Protein AF-0000000069376066 (afdb_homodimer)

InterPro domains:
  IPR001751 S100/Calcium binding protein 7/8-like, conserved site [PS00303] (58-79)
  IPR002048 EF-hand domain [PS50222] (50-85)
  IPR011992 EF-hand domain pair [SSF47473] (3-92)
  IPR013787 S100/CaBP-9k-type, calcium binding, subdomain [PF01023] (5-46)
  IPR013787 S100/CaBP-9k-type, calcium binding, subdomain [SM01394] (5-47)
  IPR018247 EF-Hand 1, calcium-binding site [PS00018] (63-75)
  IPR034325 S-100 [cd00213] (3-90)

Organism: Loxodonta africana (NCBI:txid9785)

Solvent-accessible surface area (backbone atoms only — not comparable to full-atom values): 10176 Å² total; per-residue (Å²): 130,82,33,68,52,50,54,21,46,51,40,49,50,55,52,48,44,67,38,12,56,70,63,89,50,52,67,29,25,40,66,70,35,46,50,50,42,35,62,72,42,31,43,81,77,46,42,97,62,72,38,72,68,52,47,50,49,52,46,56,73,44,30,75,85,68,72,77,39,37,34,59,51,35,46,30,33,50,53,32,52,53,43,41,65,73,27,70,80,49,42,59,72,106,130,82,33,69,52,50,53,21,47,50,41,49,49,54,54,45,45,68,38,12,54,71,66,88,51,53,67,30,25,42,68,70,34,46,50,50,43,36,61,72,43,30,42,82,76,47,42,98,64,71,37,72,68,53,48,49,50,51,46,56,71,44,29,73,85,68,72,78,38,36,34,60,52,35,46,29,32,49,53,32,52,53,42,40,65,72,28,69,80,51,41,58,72,105

Sequence (188 aa):
MSSPLEQALAVMVTTFHKYSGQEGDKFKLSKAEMKELLHKELPSFVGGEVDEEGLKKLMGDLDENSDQQVDFQEYAVFLALITMMCNDFFQGFSMSSPLEQALAVMVTTFHKYSGQEGDKFKLSKAEMKELLHKELPSFVGGEVDEEGLKKLMGDLDENSDQQVDFQEYAVFLALITMMCNDFFQGFS

Radius of gyration: 15.96 Å; Cα contacts (8 Å, |Δi|>4): 240; chains: 2; bounding box: 34×45×41 Å

Nearest PDB structures (foldseek):
  5lpu-assembly1_D  TM=8.931E-01  e=2.168E-09  Homo sapiens
  3cga-assembly1_A  TM=8.864E-01  e=2.775E-09  unclassified
  3zwh-assembly1_B  TM=8.575E-01  e=3.139E-09  Homo sapiens
  4cfq-assembly2_B  TM=9.273E-01  e=2.894E-08  Homo sapiens
  5csi-assembly1_A  TM=9.295E-01  e=1.843E-07  Homo sapiens

pLDDT: mean 84.44, std 11.08, range [33.31, 95.56]

Structure (mmCIF, N/CA/C/O backbone):
data_AF-0000000069376066-model_v1
#
loop_
_entity.id
_entity.type
_entity.pdbx_description
1 polymer 'Protein S100'
#
loop_
_atom_site.group_PDB
_atom_site.id
_atom_site.type_symbol
_atom_site.label_atom_id
_atom_site.label_alt_id
_atom_site.label_comp_id
_atom_site.label_asym_id
_atom_site.label_entity_id
_atom_site.label_seq_id
_atom_site.pdbx_PDB_ins_code
_atom_site.Cartn_x
_atom_site.Cartn_y
_atom_site.Cartn_z
_atom_site.occupancy
_atom_site.B_iso_or_equiv
_atom_site.auth_seq_id
_atom_site.auth_comp_id
_atom_site.auth_asym_id
_atom_site.auth_atom_id
_atom_site.pdbx_PDB_model_num
ATOM 1 N N . MET A 1 1 ? 15.078 -13.195 6.609 1 56.69 1 MET A N 1
ATOM 2 C CA . MET A 1 1 ? 15.547 -12.227 5.625 1 56.69 1 MET A CA 1
ATOM 3 C C . MET A 1 1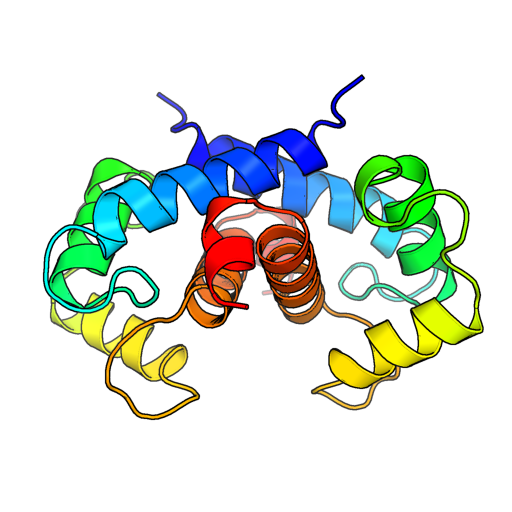 ? 14.398 -11.367 5.113 1 56.69 1 MET A C 1
ATOM 5 O O . MET A 1 1 ? 13.367 -11.891 4.68 1 56.69 1 MET A O 1
ATOM 9 N N . SER A 1 2 ? 14.289 -10.164 5.586 1 75.38 2 SER A N 1
ATOM 10 C CA . SER A 1 2 ? 13.102 -9.352 5.355 1 75.38 2 SER A CA 1
ATOM 11 C C . SER A 1 2 ? 12.906 -9.062 3.871 1 75.38 2 SER A C 1
ATOM 13 O O . SER A 1 2 ? 13.758 -8.43 3.238 1 75.38 2 SER A O 1
ATOM 15 N N . SER A 1 3 ? 11.992 -9.68 3.225 1 85.12 3 SER A N 1
ATOM 16 C CA . SER A 1 3 ? 11.68 -9.461 1.816 1 85.12 3 SER A CA 1
ATOM 17 C C . SER A 1 3 ? 11.445 -7.98 1.523 1 85.12 3 SER A C 1
ATOM 19 O O . SER A 1 3 ? 11.023 -7.23 2.4 1 85.12 3 SER A O 1
ATOM 21 N N . PRO A 1 4 ? 11.969 -7.473 0.362 1 93.44 4 PRO A N 1
ATOM 22 C CA . PRO A 1 4 ? 11.766 -6.066 -0.008 1 93.44 4 PRO A CA 1
ATOM 23 C C . PRO A 1 4 ? 10.32 -5.605 0.182 1 93.44 4 PRO A C 1
ATOM 25 O O . PRO A 1 4 ? 10.086 -4.473 0.603 1 93.44 4 PRO A O 1
ATOM 28 N N . LEU A 1 5 ? 9.359 -6.488 -0.027 1 94 5 LEU A N 1
ATOM 29 C CA . LEU A 1 5 ? 7.945 -6.188 0.147 1 94 5 LEU A CA 1
ATOM 30 C C . LEU A 1 5 ? 7.613 -5.965 1.619 1 94 5 LEU A C 1
ATOM 32 O O . LEU A 1 5 ? 6.891 -5.027 1.964 1 94 5 LEU A O 1
ATOM 36 N N . GLU A 1 6 ? 8.203 -6.77 2.523 1 93 6 GLU A N 1
ATOM 37 C CA . GLU A 1 6 ? 8.008 -6.629 3.963 1 93 6 GLU A CA 1
ATOM 38 C C . GLU A 1 6 ? 8.523 -5.285 4.465 1 93 6 GLU A C 1
ATOM 40 O O . GLU A 1 6 ? 7.898 -4.648 5.316 1 93 6 GLU A O 1
ATOM 45 N N . GLN A 1 7 ? 9.695 -4.941 3.975 1 93.06 7 GLN A N 1
ATOM 46 C CA . GLN A 1 7 ? 10.289 -3.658 4.34 1 93.06 7 GLN A CA 1
ATOM 47 C C . GLN A 1 7 ? 9.406 -2.496 3.883 1 93.06 7 GLN A C 1
ATOM 49 O O . GLN A 1 7 ? 9.266 -1.501 4.598 1 93.06 7 GLN A O 1
ATOM 54 N N . ALA A 1 8 ? 8.82 -2.697 2.65 1 94 8 ALA A N 1
ATOM 55 C CA . ALA A 1 8 ? 7.918 -1.684 2.113 1 94 8 ALA A CA 1
ATOM 56 C C . ALA A 1 8 ? 6.715 -1.48 3.029 1 94 8 ALA A C 1
ATOM 58 O O . ALA A 1 8 ? 6.328 -0.344 3.311 1 94 8 ALA A O 1
ATOM 59 N N . LEU A 1 9 ? 6.148 -2.561 3.543 1 93.31 9 LEU A N 1
ATOM 60 C CA . LEU A 1 9 ? 5 -2.52 4.441 1 93.31 9 LEU A CA 1
ATOM 61 C C . LEU A 1 9 ? 5.355 -1.817 5.746 1 93.31 9 LEU A C 1
ATOM 63 O O . LEU A 1 9 ? 4.566 -1.021 6.262 1 93.31 9 LEU A O 1
ATOM 67 N N . ALA A 1 10 ? 6.555 -2.104 6.234 1 92.31 10 ALA A N 1
ATOM 68 C CA . ALA A 1 10 ? 7.016 -1.481 7.473 1 92.31 10 ALA A CA 1
ATOM 69 C C . ALA A 1 10 ? 7.137 0.032 7.312 1 92.31 10 ALA A C 1
ATOM 71 O O . ALA A 1 10 ? 6.727 0.79 8.195 1 92.31 10 ALA A O 1
ATOM 72 N N . VAL A 1 11 ? 7.676 0.48 6.18 1 94.25 11 VAL A N 1
ATOM 73 C CA . VAL A 1 11 ? 7.863 1.896 5.887 1 94.25 11 VAL A CA 1
ATOM 74 C C . VAL A 1 11 ? 6.508 2.592 5.801 1 94.25 11 VAL A C 1
ATOM 76 O O . VAL A 1 11 ? 6.336 3.693 6.328 1 94.25 11 VAL A O 1
ATOM 79 N N . MET A 1 12 ? 5.5 1.919 5.133 1 94.12 12 MET A N 1
ATOM 80 C CA . MET A 1 12 ? 4.152 2.463 4.984 1 94.12 12 MET A CA 1
ATOM 81 C C . MET A 1 12 ? 3.514 2.715 6.348 1 94.12 12 MET A C 1
ATOM 83 O O . MET A 1 12 ? 2.951 3.783 6.586 1 94.12 12 MET A O 1
ATOM 87 N N . VAL A 1 13 ? 3.646 1.799 7.258 1 93.25 13 VAL A N 1
ATOM 88 C CA . VAL A 1 13 ? 3.039 1.878 8.578 1 93.25 13 VAL A CA 1
ATOM 89 C C . VAL A 1 13 ? 3.721 2.973 9.398 1 93.25 13 VAL A C 1
ATOM 91 O O . VAL A 1 13 ? 3.053 3.791 10.031 1 93.25 13 VAL A O 1
ATOM 94 N N . THR A 1 14 ? 5.09 2.924 9.469 1 92.62 14 THR A N 1
ATOM 95 C CA . THR A 1 14 ? 5.859 3.883 10.25 1 92.62 14 THR A CA 1
ATOM 96 C C . THR A 1 14 ? 5.59 5.309 9.773 1 92.62 14 THR A C 1
ATOM 98 O O . THR A 1 14 ? 5.473 6.227 10.586 1 92.62 14 THR A O 1
ATOM 101 N N . THR A 1 15 ? 5.508 5.414 8.414 1 94.44 15 THR A N 1
ATOM 102 C CA . THR A 1 15 ? 5.23 6.723 7.836 1 94.44 15 THR A CA 1
ATOM 103 C C . THR A 1 15 ? 3.814 7.176 8.18 1 94.44 15 THR A C 1
ATOM 105 O O . THR A 1 15 ? 3.602 8.328 8.562 1 94.44 15 THR A O 1
ATOM 108 N N . PHE A 1 16 ? 2.84 6.262 8.086 1 93.5 16 PHE A N 1
ATOM 109 C CA . PHE A 1 16 ? 1.448 6.531 8.422 1 93.5 16 PHE A CA 1
ATOM 110 C C . PHE A 1 16 ? 1.324 6.98 9.875 1 93.5 16 PHE A C 1
ATOM 112 O O . PHE A 1 16 ? 0.689 7.996 10.164 1 93.5 16 PHE A O 1
ATOM 119 N N . HIS A 1 17 ? 1.978 6.289 10.727 1 89.75 17 HIS A N 1
ATOM 120 C CA . HIS A 1 17 ? 1.898 6.555 12.156 1 89.75 17 HIS A CA 1
ATOM 121 C C . HIS A 1 17 ? 2.59 7.867 12.516 1 89.75 17 HIS A C 1
ATOM 123 O O . HIS A 1 17 ? 2.197 8.539 13.469 1 89.75 17 HIS A O 1
ATOM 129 N N . LYS A 1 18 ? 3.689 8.156 11.766 1 92 18 LYS A N 1
ATOM 130 C CA . LYS A 1 18 ? 4.461 9.375 11.984 1 92 18 LYS A CA 1
ATOM 131 C C . LYS A 1 18 ? 3.596 10.617 11.797 1 92 18 LYS A C 1
ATOM 133 O O . LYS A 1 18 ? 3.727 11.594 12.539 1 92 18 LYS A O 1
ATOM 138 N N . TYR A 1 19 ? 2.646 10.531 10.867 1 92.31 19 TYR A N 1
ATOM 139 C CA . TYR A 1 19 ? 1.825 11.688 10.531 1 92.31 19 TYR A CA 1
ATOM 140 C C . TYR A 1 19 ? 0.425 11.555 11.117 1 92.31 19 TYR A C 1
ATOM 142 O O . TYR A 1 19 ? -0.218 12.555 11.445 1 92.31 19 TYR A O 1
ATOM 150 N N . SER A 1 20 ? -0.203 10.406 11.211 1 89.38 20 SER A N 1
ATOM 151 C CA . SER A 1 20 ? -1.546 10.141 11.719 1 89.38 20 SER A CA 1
ATOM 152 C C . SER A 1 20 ? -1.64 10.445 13.211 1 89.38 20 SER A C 1
ATOM 154 O O . SER A 1 20 ? -2.721 10.75 13.719 1 89.38 20 SER A O 1
ATOM 156 N N . GLY A 1 21 ? -0.55 10.312 13.977 1 82.25 21 GLY A N 1
ATOM 157 C CA . GLY A 1 21 ? -0.549 10.5 15.414 1 82.25 21 GLY A CA 1
ATOM 158 C C . GLY A 1 21 ? -0.29 11.938 15.836 1 82.25 21 GLY A C 1
ATOM 159 O O . GLY A 1 21 ? 0.061 12.203 16.984 1 82.25 21 GLY A O 1
ATOM 160 N N . GLN A 1 22 ? -0.456 12.836 14.734 1 83.06 22 GLN A N 1
ATOM 161 C CA . GLN A 1 22 ? -0.139 14.219 15.078 1 83.06 22 GLN A CA 1
ATOM 162 C C . GLN A 1 22 ? -1.299 14.883 15.812 1 83.06 22 GLN A C 1
ATOM 164 O O . GLN A 1 22 ? -1.096 15.547 16.844 1 83.06 22 GLN A O 1
ATOM 169 N N . GLU A 1 23 ? -2.561 14.711 15.148 1 75.75 23 GLU A N 1
ATOM 170 C CA . GLU A 1 23 ? -3.746 15.312 15.758 1 75.75 23 GLU A CA 1
ATOM 171 C C . GLU A 1 23 ? -4.891 14.305 15.836 1 75.75 23 GLU A C 1
ATOM 173 O O . GLU A 1 23 ? -5.262 13.695 14.828 1 75.75 23 GLU A O 1
ATOM 178 N N . GLY A 1 24 ? -5.387 14.086 16.969 1 75.31 24 GLY A N 1
ATOM 179 C CA . GLY A 1 24 ? -6.645 13.367 17.031 1 75.31 24 GLY A CA 1
ATOM 180 C C . GLY A 1 24 ? -6.473 11.859 17.047 1 75.31 24 GLY A C 1
ATOM 181 O O . GLY A 1 24 ? -5.777 11.312 17.906 1 75.31 24 GLY A O 1
ATOM 182 N N . ASP A 1 25 ? -7.094 11.117 15.82 1 80.5 25 ASP A N 1
ATOM 183 C CA . ASP A 1 25 ? -7.133 9.664 15.664 1 80.5 25 ASP A CA 1
ATOM 184 C C . ASP A 1 25 ? -5.844 9.148 15.039 1 80.5 25 ASP A C 1
ATOM 186 O O . ASP A 1 25 ? -5.477 9.555 13.93 1 80.5 25 ASP A O 1
ATOM 190 N N . LYS A 1 26 ? -5.004 8.406 15.781 1 86 26 LYS A N 1
ATOM 191 C CA . LYS A 1 26 ? -3.732 7.859 15.32 1 86 26 LYS A CA 1
ATOM 192 C C . LYS A 1 26 ? -3.947 6.773 14.273 1 86 26 LYS A C 1
ATOM 194 O O . LYS A 1 26 ? -2.996 6.332 13.617 1 86 26 LYS A O 1
ATOM 199 N N . PHE A 1 27 ? -5.16 6.348 14.117 1 87.81 27 PHE A N 1
ATOM 200 C CA . PHE A 1 27 ? -5.465 5.273 13.18 1 87.81 27 PHE A CA 1
ATOM 201 C C . PHE A 1 27 ? -6.078 5.828 11.898 1 87.81 27 PHE A C 1
ATOM 203 O O . PHE A 1 27 ? -6.379 5.074 10.969 1 87.81 27 PHE A O 1
ATOM 210 N N . LYS A 1 28 ? -6.184 7.156 11.859 1 88.88 28 LYS A N 1
ATOM 211 C CA . LYS A 1 28 ? -6.754 7.832 10.703 1 88.88 28 LYS A CA 1
ATOM 212 C C . LYS A 1 28 ? -5.969 9.094 10.359 1 88.88 28 LYS A C 1
ATOM 214 O O . LYS A 1 28 ? -5.461 9.773 11.25 1 88.88 28 LYS A O 1
ATOM 219 N N . LEU A 1 29 ? -5.793 9.375 9.055 1 93.38 29 LEU A N 1
ATOM 220 C CA . LEU A 1 29 ? -5.109 10.578 8.578 1 93.38 29 LEU A CA 1
ATOM 221 C C . LEU A 1 29 ? -6.113 11.656 8.188 1 93.38 29 LEU A C 1
ATOM 223 O O . LEU A 1 29 ? -7.098 11.375 7.5 1 93.38 29 LEU A O 1
ATOM 227 N N . SER A 1 30 ? -5.926 12.828 8.844 1 92.44 30 SER A N 1
ATOM 228 C CA . SER A 1 30 ? -6.758 13.961 8.453 1 92.44 30 SER A CA 1
ATOM 229 C C . SER A 1 30 ? -6.242 14.617 7.176 1 92.44 30 SER A C 1
ATOM 231 O O . SER A 1 30 ? -5.191 14.234 6.66 1 92.44 30 SER A O 1
ATOM 233 N N . LYS A 1 31 ? -7.016 15.562 6.645 1 91.75 31 LYS A N 1
ATOM 234 C CA . LYS A 1 31 ? -6.637 16.266 5.422 1 91.75 31 LYS A CA 1
ATOM 235 C C . LYS A 1 31 ? -5.262 16.922 5.566 1 91.75 31 LYS A C 1
ATOM 237 O O . LYS A 1 31 ? -4.414 16.781 4.68 1 91.75 31 LYS A O 1
ATOM 242 N N . ALA A 1 32 ? -5.066 17.625 6.727 1 92.25 32 ALA A N 1
ATOM 243 C CA . ALA A 1 32 ? -3.811 18.328 6.984 1 92.25 32 ALA A CA 1
ATOM 244 C C . ALA A 1 32 ? -2.646 17.344 7.098 1 92.25 32 ALA A C 1
ATOM 246 O O . ALA A 1 32 ? -1.561 17.594 6.574 1 92.25 32 ALA A O 1
ATOM 247 N N . GLU A 1 33 ? -2.879 16.234 7.758 1 95.5 33 GLU A N 1
ATOM 248 C CA . GLU A 1 33 ? -1.848 15.219 7.945 1 95.5 33 GLU A CA 1
ATOM 249 C C . GLU A 1 33 ? -1.472 14.555 6.621 1 95.5 33 GLU A C 1
ATOM 251 O O . GLU A 1 33 ? -0.295 14.297 6.363 1 95.5 33 GLU A O 1
ATOM 256 N N . MET A 1 34 ? -2.545 14.297 5.812 1 93.12 34 MET A N 1
ATOM 257 C CA . MET A 1 34 ? -2.307 13.719 4.492 1 93.12 34 MET A CA 1
ATOM 258 C C . MET A 1 34 ? -1.455 14.648 3.635 1 93.12 34 MET A C 1
ATOM 260 O O . MET A 1 34 ? -0.512 14.203 2.979 1 93.12 34 MET A O 1
ATOM 264 N N . LYS A 1 35 ? -1.799 15.867 3.65 1 92.81 35 LYS A N 1
ATOM 265 C CA . LYS A 1 35 ? -1.061 16.875 2.896 1 92.81 35 LYS A CA 1
ATOM 266 C C . LYS A 1 35 ? 0.408 16.906 3.309 1 92.81 35 LYS A C 1
ATOM 268 O O . LYS A 1 35 ? 1.297 16.938 2.455 1 92.81 35 LYS A O 1
ATOM 273 N N . GLU A 1 36 ? 0.648 16.922 4.582 1 92.12 36 GLU A N 1
ATOM 274 C CA . GLU A 1 36 ? 2.008 16.953 5.113 1 92.12 36 GLU A CA 1
ATOM 275 C C . GLU A 1 36 ? 2.781 15.703 4.707 1 92.12 36 GLU A C 1
ATOM 277 O O . GLU A 1 36 ? 3.945 15.781 4.312 1 92.12 36 GLU A O 1
ATOM 282 N N . LEU A 1 37 ? 2.094 14.539 4.832 1 93.31 37 LEU A N 1
ATOM 283 C CA . LEU A 1 37 ? 2.689 13.266 4.453 1 93.31 37 LEU A CA 1
ATOM 284 C C . LEU A 1 37 ? 3.092 13.266 2.98 1 93.31 37 LEU A C 1
ATOM 286 O O . LEU A 1 37 ? 4.211 12.875 2.639 1 93.31 37 LEU A O 1
ATOM 290 N N . LEU A 1 38 ? 2.227 13.734 2.123 1 92.12 38 LEU A N 1
ATOM 291 C CA . LEU A 1 38 ? 2.484 13.789 0.688 1 92.12 38 LEU A CA 1
ATOM 292 C C . LEU A 1 38 ? 3.643 14.727 0.375 1 92.12 38 LEU A C 1
ATOM 294 O O . LEU A 1 38 ? 4.535 14.391 -0.404 1 92.12 38 LEU A O 1
ATOM 298 N N . HIS A 1 39 ? 3.654 15.922 1.021 1 89.88 39 HIS A N 1
ATOM 299 C CA . HIS A 1 39 ? 4.668 16.938 0.77 1 89.88 39 HIS A CA 1
ATOM 300 C C . HIS A 1 39 ? 6.035 16.5 1.282 1 89.88 39 HIS A C 1
ATOM 302 O O . HIS A 1 39 ? 7.059 16.797 0.662 1 89.88 39 HIS A O 1
ATOM 308 N N . LYS A 1 40 ? 6.023 15.758 2.375 1 90.88 40 LYS A N 1
ATOM 309 C CA . LYS A 1 40 ? 7.273 15.359 3.02 1 90.88 40 LYS A CA 1
ATOM 310 C C . LYS A 1 40 ? 7.75 14.008 2.504 1 90.88 40 LYS A C 1
ATOM 312 O O . LYS A 1 40 ? 8.945 13.805 2.285 1 90.88 40 LYS A O 1
ATOM 317 N N . GLU A 1 41 ? 6.805 13.055 2.326 1 93.31 41 GLU A N 1
ATOM 318 C CA . GLU A 1 41 ? 7.164 11.672 2.018 1 93.31 41 GLU A CA 1
ATOM 319 C C . GLU A 1 41 ? 7.094 11.406 0.516 1 93.31 41 GLU A C 1
ATOM 321 O O . GLU A 1 41 ? 7.836 10.578 -0.008 1 93.31 41 GLU A O 1
ATOM 326 N N . LEU A 1 42 ? 6.168 11.984 -0.133 1 89.88 42 LEU A N 1
ATOM 327 C CA . LEU A 1 42 ? 5.992 11.766 -1.565 1 89.88 42 LEU A CA 1
ATOM 328 C C . LEU A 1 42 ? 6.078 13.086 -2.328 1 89.88 42 LEU A C 1
ATOM 330 O O . LEU A 1 42 ? 5.152 13.438 -3.064 1 89.88 42 LEU A O 1
ATOM 334 N N . PRO A 1 43 ? 7.137 13.75 -2.211 1 85.19 43 PRO A N 1
ATOM 335 C CA . PRO A 1 43 ? 7.273 15.023 -2.93 1 85.19 43 PRO A CA 1
ATOM 336 C C . PRO A 1 43 ? 7.324 14.836 -4.445 1 85.19 43 PRO A C 1
ATOM 338 O O . PRO A 1 43 ? 6.969 15.75 -5.195 1 85.19 43 PRO A O 1
ATOM 341 N N . SER A 1 44 ? 7.797 13.664 -4.836 1 82.75 44 SER A N 1
ATOM 342 C CA . SER A 1 44 ? 7.91 13.359 -6.262 1 82.75 44 SER A CA 1
ATOM 343 C C . SER A 1 44 ? 6.547 13.07 -6.875 1 82.75 44 SER A C 1
ATOM 345 O O . SER A 1 44 ? 6.336 13.297 -8.07 1 82.75 44 SER A O 1
ATOM 347 N N . PHE A 1 45 ? 5.695 12.5 -6.098 1 77.44 45 PHE A N 1
ATOM 348 C CA . PHE A 1 45 ? 4.375 12.102 -6.582 1 77.44 45 PHE A CA 1
ATOM 349 C C . PHE A 1 45 ? 3.432 13.297 -6.617 1 77.44 45 PHE A C 1
ATOM 351 O O . PHE A 1 45 ? 2.646 13.445 -7.559 1 77.44 45 PHE A O 1
ATOM 358 N N . VAL A 1 46 ? 3.357 14 -5.465 1 72.44 46 VAL A N 1
ATOM 359 C CA . VAL A 1 46 ? 2.453 15.141 -5.371 1 72.44 46 VAL A CA 1
ATOM 360 C C . VAL A 1 46 ? 3.037 16.328 -6.137 1 72.44 46 VAL A C 1
ATOM 362 O O . VAL A 1 46 ? 2.299 17.203 -6.586 1 72.44 46 VAL A O 1
ATOM 365 N N . GLY A 1 47 ? 4.098 16.109 -6.664 1 71.31 47 GLY A N 1
ATOM 366 C CA . GLY A 1 47 ? 4.73 17.266 -7.281 1 71.31 47 GLY A CA 1
ATOM 367 C C . GLY A 1 47 ? 4.609 18.531 -6.453 1 71.31 47 GLY A C 1
ATOM 368 O O . GLY A 1 47 ? 4.133 18.484 -5.316 1 71.31 47 GLY A O 1
ATOM 369 N N . GLY A 1 48 ? 4.941 19.703 -6.75 1 66.62 48 GLY A N 1
ATOM 370 C CA . GLY A 1 48 ? 4.926 21 -6.078 1 66.62 48 GLY A CA 1
ATOM 371 C C . GLY A 1 48 ? 3.521 21.516 -5.816 1 66.62 48 GLY A C 1
ATOM 372 O O . GLY A 1 48 ? 3.346 22.516 -5.129 1 66.62 48 GLY A O 1
ATOM 373 N N . GLU A 1 49 ? 2.51 20.797 -6.359 1 70.44 49 GLU A N 1
ATOM 374 C CA . GLU A 1 49 ? 1.247 21.531 -6.41 1 70.44 49 GLU A CA 1
ATOM 375 C C . GLU A 1 49 ? 0.155 20.797 -5.637 1 70.44 49 GLU A C 1
ATOM 377 O O . GLU A 1 49 ? -1.027 21.125 -5.762 1 70.44 49 GLU A O 1
ATOM 382 N N . VAL A 1 50 ? 0.439 19.844 -4.637 1 75.88 50 VAL A N 1
ATOM 383 C CA . VAL A 1 50 ? -0.778 19.297 -4.047 1 75.88 50 VAL A CA 1
ATOM 384 C C . VAL A 1 50 ? -1.471 20.375 -3.209 1 75.88 50 VAL A C 1
ATOM 386 O O . VAL A 1 50 ? -0.879 20.922 -2.273 1 75.88 50 VAL A O 1
ATOM 389 N N . ASP A 1 51 ? -2.555 21 -3.814 1 81.94 51 ASP A N 1
ATOM 390 C CA . ASP A 1 51 ? -3.301 22.031 -3.109 1 81.94 51 ASP A CA 1
ATOM 391 C C . ASP A 1 51 ? -4.414 21.438 -2.258 1 81.94 51 ASP A C 1
ATOM 393 O O . ASP A 1 51 ? -4.734 20.25 -2.398 1 81.94 51 ASP A O 1
ATOM 397 N N . GLU A 1 52 ? -4.969 22.266 -1.382 1 87.12 52 GLU A N 1
ATOM 398 C CA . GLU A 1 52 ? -6.074 21.844 -0.528 1 87.12 52 GLU A CA 1
ATOM 399 C C . GLU A 1 52 ? -7.215 21.25 -1.354 1 87.12 52 GLU A C 1
ATOM 401 O O . GLU A 1 52 ? -7.875 20.297 -0.925 1 87.12 52 GLU A O 1
ATOM 406 N N . GLU A 1 53 ? -7.367 21.766 -2.504 1 87.56 53 GLU A N 1
ATOM 407 C CA . GLU A 1 53 ? -8.422 21.297 -3.398 1 87.56 53 GLU A CA 1
ATOM 408 C C . GLU A 1 53 ? -8.102 19.906 -3.938 1 87.56 53 GLU A C 1
ATOM 410 O O . GLU A 1 53 ? -8.984 19.031 -3.996 1 87.56 53 GLU A O 1
ATOM 415 N N . GLY A 1 54 ? -6.836 19.766 -4.27 1 84.12 54 GLY A N 1
ATOM 416 C CA . GLY A 1 54 ? -6.379 18.453 -4.703 1 84.12 54 GLY A CA 1
ATOM 417 C C . GLY A 1 54 ? -6.449 17.406 -3.609 1 84.12 54 GLY A C 1
ATOM 418 O O . GLY A 1 54 ? -6.863 16.266 -3.855 1 84.12 54 GLY A O 1
ATOM 419 N N . LEU A 1 55 ? -6.059 17.781 -2.516 1 90 55 LEU A N 1
ATOM 420 C CA . LEU A 1 55 ? -6.098 16.906 -1.352 1 90 55 LEU A CA 1
ATOM 421 C C . LEU A 1 55 ? -7.531 16.484 -1.03 1 90 55 LEU A C 1
ATOM 423 O O . LEU A 1 55 ? -7.797 15.32 -0.739 1 90 55 LEU A O 1
ATOM 427 N N . LYS A 1 56 ? -8.43 17.531 -1.054 1 88.06 56 LYS A N 1
ATOM 428 C CA . LYS A 1 56 ? -9.852 17.281 -0.797 1 88.06 56 LYS A CA 1
ATOM 429 C C . LYS A 1 56 ? -10.414 16.25 -1.771 1 88.06 56 LYS A C 1
ATOM 431 O O . LYS A 1 56 ? -11.164 15.359 -1.372 1 88.06 56 LYS A O 1
ATOM 436 N N . LYS A 1 57 ? -10.023 16.359 -2.986 1 86.56 57 LYS A N 1
ATOM 437 C CA . LYS A 1 57 ? -10.461 15.422 -4.016 1 86.56 57 LYS A CA 1
ATOM 438 C C . LYS A 1 57 ? -9.922 14.023 -3.748 1 86.56 57 LYS A C 1
ATOM 440 O O . LYS A 1 57 ? -10.648 13.039 -3.871 1 86.56 57 LYS A O 1
ATOM 445 N N . LEU A 1 58 ? -8.656 14.055 -3.422 1 85.94 58 LEU A N 1
ATOM 446 C CA . LEU A 1 58 ? -7.992 12.797 -3.104 1 85.94 58 LEU A CA 1
ATOM 447 C C . LEU A 1 58 ? -8.664 12.117 -1.915 1 85.94 58 LEU A C 1
ATOM 449 O O . LEU A 1 58 ? -8.969 10.922 -1.97 1 85.94 58 LEU A O 1
ATOM 453 N N . MET A 1 59 ? -8.906 12.852 -0.834 1 88 59 MET A N 1
ATOM 454 C CA . MET A 1 59 ? -9.539 12.344 0.378 1 88 59 MET A CA 1
ATOM 455 C C . MET A 1 59 ? -10.969 11.891 0.096 1 88 59 MET A C 1
ATOM 457 O O . MET A 1 59 ? -11.43 10.883 0.642 1 88 59 MET A O 1
ATOM 461 N N . GLY A 1 60 ? -11.57 12.703 -0.766 1 88.06 60 GLY A N 1
ATOM 462 C CA . GLY A 1 60 ? -12.938 12.375 -1.146 1 88.06 60 GLY A CA 1
ATOM 463 C C . GLY A 1 60 ? -13.047 11.086 -1.937 1 88.06 60 GLY A C 1
ATOM 464 O O . GLY A 1 60 ? -14.023 10.352 -1.8 1 88.06 60 GLY A O 1
ATOM 465 N N . ASP A 1 61 ? -11.945 10.836 -2.77 1 84.06 61 ASP A N 1
ATOM 466 C CA . ASP A 1 61 ? -11.891 9.602 -3.555 1 84.06 61 ASP A CA 1
ATOM 467 C C . ASP A 1 61 ? -11.656 8.391 -2.658 1 84.06 61 ASP A C 1
ATOM 469 O O . ASP A 1 61 ? -12.133 7.293 -2.953 1 84.06 61 ASP A O 1
ATOM 473 N N . LEU A 1 62 ? -10.852 8.68 -1.586 1 81.62 62 LEU A N 1
ATOM 474 C CA . LEU A 1 62 ? -10.477 7.613 -0.663 1 81.62 62 LEU A CA 1
ATOM 475 C C . LEU A 1 62 ? -11.516 7.473 0.449 1 81.62 62 LEU A C 1
ATOM 477 O O . LEU A 1 62 ? -11.633 6.41 1.064 1 81.62 62 LEU A O 1
ATOM 481 N N . ASP A 1 63 ? -12.25 8.703 0.731 1 82.38 63 ASP A N 1
ATOM 482 C CA . ASP A 1 63 ? -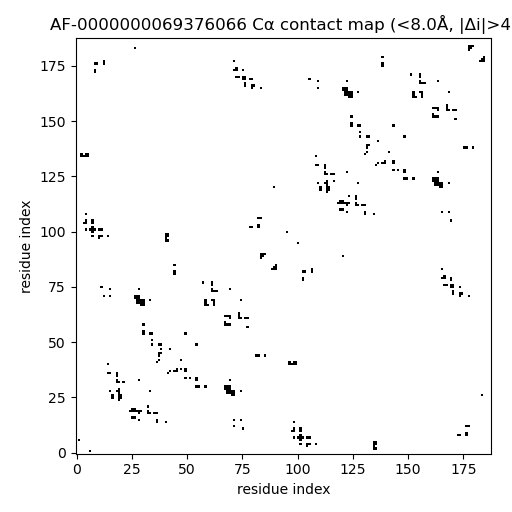13.234 8.758 1.806 1 82.38 63 ASP A CA 1
ATOM 483 C C . ASP A 1 63 ? -14.375 7.773 1.556 1 82.38 63 ASP A C 1
ATOM 485 O O . ASP A 1 63 ? -15.523 8.18 1.358 1 82.38 63 ASP A O 1
ATOM 489 N N . GLU A 1 64 ? -13.867 6.441 1.529 1 72.81 64 GLU A N 1
ATOM 490 C CA . GLU A 1 64 ? -14.883 5.414 1.317 1 72.81 64 GLU A CA 1
ATOM 491 C C . GLU A 1 64 ? -15.789 5.273 2.537 1 72.81 64 GLU A C 1
ATOM 493 O O . GLU A 1 64 ? -16.969 4.973 2.404 1 72.81 64 GLU A O 1
ATOM 498 N N . ASN A 1 65 ? -15.32 5.426 3.781 1 68.75 65 ASN A N 1
ATOM 499 C CA . ASN A 1 65 ? -16.062 5.211 5.02 1 68.75 65 ASN A CA 1
ATOM 500 C C . ASN A 1 65 ? -16.781 6.48 5.473 1 68.75 65 ASN A C 1
ATOM 502 O O . ASN A 1 65 ? -17.484 6.469 6.48 1 68.75 65 ASN A O 1
ATOM 506 N N . SER A 1 66 ? -16.688 7.637 4.852 1 77.75 66 SER A N 1
ATOM 507 C CA . SER A 1 66 ? -17.375 8.898 5.129 1 77.75 66 SER A CA 1
ATOM 508 C C . SER A 1 66 ? -16.906 9.5 6.449 1 77.75 66 SER A C 1
ATOM 510 O O . SER A 1 66 ? -17.719 10 7.23 1 77.75 66 SER A O 1
ATOM 512 N N . ASP A 1 67 ? -15.891 9.477 6.98 1 78.56 67 ASP A N 1
ATOM 513 C CA . ASP A 1 67 ? -15.352 10.047 8.211 1 78.56 67 ASP A CA 1
ATOM 514 C C . ASP A 1 67 ? -14.461 11.25 7.914 1 78.56 67 ASP A C 1
ATOM 516 O O . ASP A 1 67 ? -14.055 11.969 8.828 1 78.56 67 ASP A O 1
ATOM 520 N N . GLN A 1 68 ? -14.5 11.625 6.664 1 82.44 68 GLN A N 1
ATOM 521 C CA . GLN A 1 68 ? -13.664 12.734 6.207 1 82.44 68 GLN A CA 1
ATOM 522 C C . GLN A 1 68 ? -12.219 12.555 6.648 1 82.44 68 GLN A C 1
ATOM 524 O O . GLN A 1 68 ? -11.492 13.531 6.848 1 82.44 68 GLN A O 1
ATOM 529 N N . GLN A 1 69 ? -11.789 11.43 7.023 1 89.19 69 GLN A N 1
ATOM 530 C CA . GLN A 1 69 ? -10.43 11.055 7.395 1 89.19 69 GLN A CA 1
ATOM 531 C C . GLN A 1 69 ? -9.953 9.844 6.594 1 89.19 69 GLN A C 1
ATOM 533 O O . GLN A 1 69 ? -10.758 9.148 5.973 1 89.19 69 GLN A O 1
ATOM 538 N N . VAL A 1 70 ? -8.75 9.711 6.469 1 92.69 70 VAL A N 1
ATOM 539 C CA . VAL A 1 70 ? -8.164 8.609 5.715 1 92.69 70 VAL A CA 1
ATOM 540 C C . VAL A 1 70 ? -7.574 7.586 6.676 1 92.69 70 VAL A C 1
ATOM 542 O O . VAL A 1 70 ? -6.648 7.895 7.43 1 92.69 70 VAL A O 1
ATOM 545 N N . ASP A 1 71 ? -8.258 6.352 6.805 1 89.88 71 ASP A N 1
ATOM 546 C CA . ASP A 1 71 ? -7.711 5.301 7.652 1 89.88 71 ASP A CA 1
ATOM 547 C C . ASP A 1 71 ? -6.516 4.621 6.984 1 89.88 71 ASP A C 1
ATOM 549 O O . ASP A 1 71 ? -6.195 4.914 5.832 1 89.88 71 ASP A O 1
ATOM 553 N N . PHE A 1 72 ? -5.906 3.721 7.648 1 91.81 72 PHE A N 1
ATOM 554 C CA . PHE A 1 72 ? -4.711 3.061 7.133 1 91.81 72 PHE A CA 1
ATOM 555 C C . PHE A 1 72 ? -5.012 2.344 5.824 1 91.81 72 PHE A C 1
ATOM 557 O O . PHE A 1 72 ? -4.207 2.387 4.887 1 91.81 72 PHE A O 1
ATOM 564 N N . GLN A 1 73 ? -6.156 1.74 5.793 1 89 73 GLN A N 1
ATOM 565 C CA . GLN A 1 73 ? -6.559 1.006 4.598 1 89 73 GLN A CA 1
ATOM 566 C C . GLN A 1 73 ? -6.746 1.946 3.41 1 89 73 GLN A C 1
ATOM 568 O O . GLN A 1 73 ? -6.312 1.644 2.297 1 89 73 GLN A O 1
ATOM 573 N N . GLU A 1 74 ? -7.402 3.053 3.654 1 92.81 74 GLU A N 1
ATOM 574 C CA . GLU A 1 74 ? -7.602 4.051 2.607 1 92.81 74 GLU A CA 1
ATOM 575 C C . GLU A 1 74 ? -6.277 4.664 2.17 1 92.81 74 GLU A C 1
ATOM 577 O O . GLU A 1 74 ? -6.078 4.949 0.987 1 92.81 74 GLU A O 1
ATOM 582 N N . TYR A 1 75 ? -5.445 4.844 3.215 1 93.19 75 TYR A N 1
ATOM 583 C CA . TYR A 1 75 ? -4.102 5.352 2.955 1 93.19 75 TYR A CA 1
ATOM 584 C C . TYR A 1 75 ? -3.338 4.422 2.016 1 93.19 75 TYR A C 1
ATOM 586 O O . TYR A 1 75 ? -2.695 4.879 1.069 1 93.19 75 TYR A O 1
ATOM 594 N N . ALA A 1 76 ? -3.49 3.189 2.264 1 93.81 76 ALA A N 1
ATOM 595 C CA . ALA A 1 76 ? -2.805 2.197 1.44 1 93.81 76 ALA A CA 1
ATOM 596 C C . ALA A 1 76 ? -3.334 2.213 0.009 1 93.81 76 ALA A C 1
ATOM 598 O O . ALA A 1 76 ? -2.562 2.102 -0.946 1 93.81 76 ALA A O 1
ATOM 599 N N . VAL A 1 77 ? -4.656 2.359 -0.169 1 90 77 VAL A N 1
ATOM 600 C CA . VAL A 1 77 ? -5.281 2.412 -1.485 1 90 77 VAL A CA 1
ATOM 601 C C . VAL A 1 77 ? -4.801 3.654 -2.234 1 90 77 VAL A C 1
ATOM 603 O O . VAL A 1 77 ? -4.547 3.6 -3.441 1 90 77 VAL A O 1
ATOM 606 N N . PHE A 1 78 ? -4.656 4.781 -1.477 1 90.31 78 PHE A N 1
ATOM 607 C CA . PHE A 1 78 ? -4.16 6.027 -2.039 1 90.31 78 PHE A CA 1
ATOM 608 C C . PHE A 1 78 ? -2.764 5.84 -2.623 1 90.31 78 PHE A C 1
ATOM 610 O O . PHE A 1 78 ? -2.494 6.262 -3.75 1 90.31 78 PHE A O 1
ATOM 617 N N . LEU A 1 79 ? -1.888 5.199 -1.821 1 93.06 79 LEU A N 1
ATOM 618 C CA . LEU A 1 79 ? -0.513 4.969 -2.252 1 93.06 79 LEU A CA 1
ATOM 619 C C . LEU A 1 79 ? -0.474 4.109 -3.512 1 93.06 79 LEU A C 1
ATOM 621 O O . LEU A 1 79 ? 0.335 4.355 -4.41 1 93.06 79 LEU A O 1
ATOM 625 N N . ALA A 1 80 ? -1.428 3.152 -3.617 1 90.75 80 ALA A N 1
ATOM 626 C CA . ALA A 1 80 ? -1.513 2.287 -4.789 1 90.75 80 ALA A CA 1
ATOM 627 C C . ALA A 1 80 ? -1.958 3.074 -6.02 1 90.75 80 ALA A C 1
ATOM 629 O O . ALA A 1 80 ? -1.404 2.904 -7.109 1 90.75 80 ALA A O 1
ATOM 630 N N . LEU A 1 81 ? -2.949 3.973 -5.84 1 84.38 81 LEU A N 1
ATOM 631 C CA . LEU A 1 81 ? -3.512 4.75 -6.941 1 84.38 81 LEU A CA 1
ATOM 632 C C . LEU A 1 81 ? -2.461 5.672 -7.547 1 84.38 81 LEU A C 1
ATOM 634 O O . LEU A 1 81 ? -2.318 5.738 -8.766 1 84.38 81 LEU A O 1
ATOM 638 N N . ILE A 1 82 ? -1.734 6.379 -6.633 1 86.25 82 ILE A N 1
ATOM 639 C CA . ILE A 1 82 ? -0.749 7.332 -7.133 1 86.25 82 ILE A CA 1
ATOM 640 C C . ILE A 1 82 ? 0.4 6.586 -7.805 1 86.25 82 ILE A C 1
ATOM 642 O O . ILE A 1 82 ? 0.987 7.074 -8.773 1 86.25 82 ILE A O 1
ATOM 646 N N . THR A 1 83 ? 0.807 5.406 -7.141 1 87.25 83 THR A N 1
ATOM 647 C CA . THR A 1 83 ? 1.866 4.594 -7.727 1 87.25 83 THR A CA 1
ATOM 648 C C . THR A 1 83 ? 1.501 4.172 -9.148 1 87.25 83 THR A C 1
ATOM 650 O O . THR A 1 83 ? 2.342 4.215 -10.047 1 87.25 83 THR A O 1
ATOM 653 N N . MET A 1 84 ? 0.266 3.664 -9.367 1 83.81 84 MET A N 1
ATOM 654 C CA . MET A 1 84 ? -0.227 3.232 -10.672 1 83.81 84 MET A CA 1
ATOM 655 C C . MET A 1 84 ? -0.22 4.391 -11.664 1 83.81 84 MET A C 1
ATOM 657 O O . MET A 1 84 ? 0.072 4.199 -12.844 1 83.81 84 MET A O 1
ATOM 661 N N . MET A 1 85 ? -0.549 5.586 -11.266 1 79.69 85 MET A N 1
ATOM 662 C CA . MET A 1 85 ? -0.669 6.777 -12.102 1 79.69 85 MET A CA 1
ATOM 663 C C . MET A 1 85 ? 0.706 7.305 -12.5 1 79.69 85 MET A C 1
ATOM 665 O O . MET A 1 85 ? 0.884 7.812 -13.609 1 79.69 85 MET A O 1
ATOM 669 N N . CYS A 1 86 ? 1.666 7.145 -11.555 1 75.62 86 CYS A N 1
ATOM 670 C CA . CYS A 1 86 ? 2.973 7.738 -11.812 1 75.62 86 CYS A CA 1
ATOM 671 C C . CYS A 1 86 ? 3.963 6.684 -12.297 1 75.62 86 CYS A C 1
ATOM 673 O O . CYS A 1 86 ? 5.121 7 -12.578 1 75.62 86 CYS A O 1
ATOM 675 N N . ASN A 1 87 ? 3.488 5.484 -12.352 1 80.5 87 ASN A N 1
ATOM 676 C CA . ASN A 1 87 ? 4.395 4.418 -12.773 1 80.5 87 ASN A CA 1
ATOM 677 C C . ASN A 1 87 ? 4.223 4.082 -14.25 1 80.5 87 ASN A C 1
ATOM 679 O O . ASN A 1 87 ? 3.098 3.98 -14.742 1 80.5 87 ASN A O 1
ATOM 683 N N . ASP A 1 88 ? 5.234 4.059 -14.922 1 77.5 88 ASP A N 1
ATOM 684 C CA . ASP A 1 88 ? 5.281 3.824 -16.359 1 77.5 88 ASP A CA 1
ATOM 685 C C . ASP A 1 88 ? 4.562 2.529 -16.734 1 77.5 88 ASP A C 1
ATOM 687 O O . ASP A 1 88 ? 4.016 2.408 -17.828 1 77.5 88 ASP A O 1
ATOM 691 N N . PHE A 1 89 ? 4.684 1.581 -15.906 1 68.12 89 PHE A N 1
ATOM 692 C CA . PHE A 1 89 ? 4.066 0.288 -16.172 1 68.12 89 PHE A CA 1
ATOM 693 C C . PHE A 1 89 ? 2.557 0.434 -16.328 1 68.12 89 PHE A C 1
ATOM 695 O O . PHE A 1 89 ? 1.971 -0.106 -17.266 1 68.12 89 PHE A O 1
ATOM 702 N N . PHE A 1 90 ? 1.943 1.134 -15.391 1 72.25 90 PHE A N 1
ATOM 703 C CA . PHE A 1 90 ? 0.492 1.272 -15.406 1 72.25 90 PHE A CA 1
ATOM 704 C C . PHE A 1 90 ? 0.069 2.451 -16.266 1 72.25 90 PHE A C 1
ATOM 706 O O . PHE A 1 90 ? -1.078 2.521 -16.719 1 72.25 90 PHE A O 1
ATOM 713 N N . GLN A 1 91 ? 0.957 3.361 -16.359 1 63.88 91 GLN A N 1
ATOM 714 C CA . GLN A 1 91 ? 0.672 4.496 -17.234 1 63.88 91 GLN A CA 1
ATOM 715 C C . GLN A 1 91 ? 0.406 4.039 -18.656 1 63.88 91 GLN A C 1
ATOM 717 O O . GLN A 1 91 ? -0.324 4.699 -19.406 1 63.88 91 GLN A O 1
ATOM 722 N N . GLY A 1 92 ? 1.091 2.98 -18.844 1 52.53 92 GLY A N 1
ATOM 723 C CA . GLY A 1 92 ? 0.859 2.498 -20.188 1 52.53 92 GLY A CA 1
ATOM 724 C C . GLY A 1 92 ? -0.586 2.119 -20.453 1 52.53 92 GLY A C 1
ATOM 725 O O . GLY A 1 92 ? -0.945 1.749 -21.578 1 52.53 92 GLY A O 1
ATOM 726 N N . PHE A 1 93 ? -1.287 1.857 -19.516 1 43.25 93 PHE A N 1
ATOM 727 C CA . PHE A 1 93 ? -2.701 1.553 -19.703 1 43.25 93 PHE A CA 1
ATOM 728 C C . PHE A 1 93 ? -3.473 2.801 -20.109 1 43.25 93 PHE A C 1
ATOM 730 O O . PHE A 1 93 ? -4.66 2.725 -20.438 1 43.25 93 PHE A O 1
ATOM 737 N N . SER A 1 94 ? -2.889 3.885 -20.359 1 33.56 94 SER A N 1
ATOM 738 C CA . SER A 1 94 ? -3.67 4.867 -21.109 1 33.56 94 SER A CA 1
ATOM 739 C C . SER A 1 94 ? -3.938 4.395 -22.531 1 33.56 94 SER A C 1
ATOM 741 O O . SER A 1 94 ? -3.041 3.873 -23.203 1 33.56 94 SER A O 1
ATOM 743 N N . MET B 1 1 ? 16.016 12.648 -4.039 1 56.09 1 MET B N 1
ATOM 744 C CA . MET B 1 1 ? 16.281 11.719 -2.941 1 56.09 1 MET B CA 1
ATOM 745 C C . MET B 1 1 ? 15.078 10.836 -2.658 1 56.09 1 MET B C 1
ATOM 747 O O . MET B 1 1 ? 13.969 11.344 -2.459 1 56.09 1 MET B O 1
ATOM 751 N N . SER B 1 2 ? 15.094 9.648 -3.115 1 75.81 2 SER B N 1
ATOM 752 C CA . SER B 1 2 ? 13.914 8.781 -3.107 1 75.81 2 SER B CA 1
ATOM 753 C C . SER B 1 2 ? 13.445 8.5 -1.684 1 75.81 2 SER B C 1
ATOM 755 O O . SER B 1 2 ? 14.172 7.883 -0.897 1 75.81 2 SER B O 1
ATOM 757 N N . SER B 1 3 ? 12.422 9.094 -1.217 1 84.81 3 SER B N 1
ATOM 758 C CA . SER B 1 3 ? 11.859 8.875 0.11 1 84.81 3 SER B CA 1
ATOM 759 C C . SER B 1 3 ? 11.578 7.398 0.354 1 84.81 3 SER B C 1
ATOM 761 O O . SER B 1 3 ? 11.32 6.645 -0.589 1 84.81 3 SER B O 1
ATOM 763 N N . PRO B 1 4 ? 11.875 6.891 1.589 1 93.25 4 PRO B N 1
ATOM 764 C CA . PRO B 1 4 ? 11.617 5.488 1.914 1 93.25 4 PRO B CA 1
ATOM 765 C C . PRO B 1 4 ? 10.227 5.027 1.464 1 93.25 4 PRO B C 1
ATOM 767 O O . PRO B 1 4 ? 10.07 3.893 1.004 1 93.25 4 PRO B O 1
ATOM 770 N N . LEU B 1 5 ? 9.234 5.906 1.504 1 94 5 LEU B N 1
ATOM 771 C CA . LEU B 1 5 ? 7.875 5.598 1.075 1 94 5 LEU B CA 1
ATOM 772 C C . LEU B 1 5 ? 7.816 5.379 -0.433 1 94 5 LEU B C 1
ATOM 774 O O . LEU B 1 5 ? 7.172 4.441 -0.904 1 94 5 LEU B O 1
ATOM 778 N N . GLU B 1 6 ? 8.555 6.191 -1.214 1 92.88 6 GLU B N 1
ATOM 779 C CA . GLU B 1 6 ? 8.625 6.055 -2.666 1 92.88 6 GLU B CA 1
ATOM 780 C C . GLU B 1 6 ? 9.227 4.707 -3.062 1 92.88 6 GLU B C 1
ATOM 782 O O . GLU B 1 6 ? 8.766 4.07 -4.012 1 92.88 6 GLU B O 1
ATOM 787 N N . GLN B 1 7 ? 10.289 4.359 -2.373 1 93.06 7 GLN B N 1
ATOM 788 C CA . GLN B 1 7 ? 10.938 3.076 -2.627 1 93.06 7 GLN B CA 1
ATOM 789 C C . GLN B 1 7 ? 9.992 1.915 -2.336 1 93.06 7 GLN B C 1
ATOM 791 O O . GLN B 1 7 ? 9.977 0.919 -3.062 1 93.06 7 GLN B O 1
ATOM 796 N N . ALA B 1 8 ? 9.195 2.119 -1.234 1 94 8 ALA B N 1
ATOM 797 C CA . ALA B 1 8 ? 8.203 1.104 -0.871 1 94 8 ALA B CA 1
ATOM 798 C C . ALA B 1 8 ? 7.191 0.901 -1.99 1 94 8 ALA B C 1
ATOM 800 O O . ALA B 1 8 ? 6.855 -0.235 -2.336 1 94 8 ALA B O 1
ATOM 801 N N . LEU B 1 9 ? 6.723 1.987 -2.605 1 93.25 9 LEU B N 1
ATOM 802 C CA . LEU B 1 9 ? 5.758 1.946 -3.697 1 93.25 9 LEU B CA 1
ATOM 803 C C . LEU B 1 9 ? 6.344 1.244 -4.918 1 93.25 9 LEU B C 1
ATOM 805 O O . LEU B 1 9 ? 5.66 0.45 -5.57 1 93.25 9 LEU B O 1
ATOM 809 N N . ALA B 1 10 ? 7.617 1.524 -5.164 1 92.25 10 ALA B N 1
ATOM 810 C CA . ALA B 1 10 ? 8.297 0.9 -6.297 1 92.25 10 ALA B CA 1
ATOM 811 C C . ALA B 1 10 ? 8.383 -0.612 -6.117 1 92.25 10 ALA B C 1
ATOM 813 O O . ALA B 1 10 ? 8.148 -1.371 -7.062 1 92.25 10 ALA B O 1
ATOM 814 N N . VAL B 1 11 ? 8.703 -1.059 -4.91 1 94.19 11 VAL B N 1
ATOM 815 C CA . VAL B 1 11 ? 8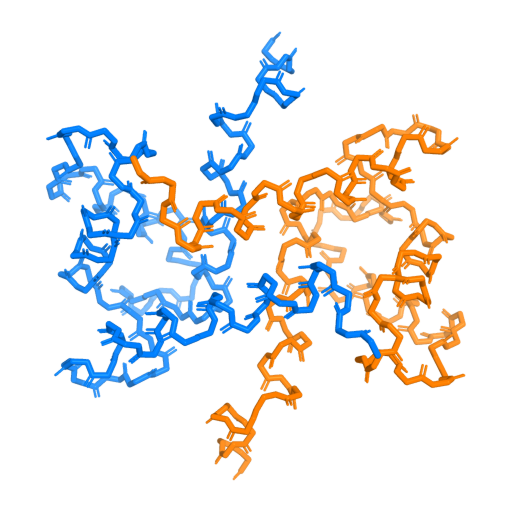.836 -2.477 -4.586 1 94.19 11 VAL B CA 1
ATOM 816 C C . VAL B 1 11 ? 7.484 -3.17 -4.75 1 94.19 11 VAL B C 1
ATOM 818 O O . VAL B 1 11 ? 7.406 -4.273 -5.301 1 94.19 11 VAL B O 1
ATOM 821 N N . MET B 1 12 ? 6.363 -2.496 -4.285 1 94.19 12 MET B N 1
ATOM 822 C CA . MET B 1 12 ? 5.012 -3.039 -4.387 1 94.19 12 MET B CA 1
ATOM 823 C C . MET B 1 12 ? 4.633 -3.287 -5.844 1 94.19 12 MET B C 1
ATOM 825 O O . MET B 1 12 ? 4.117 -4.352 -6.184 1 94.19 12 MET B O 1
ATOM 829 N N . VAL B 1 13 ? 4.945 -2.369 -6.707 1 93.19 13 VAL B N 1
ATOM 830 C CA . VAL B 1 13 ? 4.594 -2.443 -8.117 1 93.19 13 VAL B CA 1
ATOM 831 C C . VAL B 1 13 ? 5.41 -3.541 -8.797 1 93.19 13 VAL B C 1
ATOM 833 O O . VAL B 1 13 ? 4.867 -4.352 -9.547 1 93.19 13 VAL B O 1
ATOM 836 N N . THR B 1 14 ? 6.762 -3.502 -8.609 1 92.5 14 THR B N 1
ATOM 837 C CA . THR B 1 14 ? 7.66 -4.465 -9.234 1 92.5 14 THR B CA 1
ATOM 838 C C . THR B 1 14 ? 7.305 -5.887 -8.82 1 92.5 14 THR B C 1
ATOM 840 O O . THR B 1 14 ? 7.336 -6.809 -9.641 1 92.5 14 THR B O 1
ATOM 843 N N . THR B 1 15 ? 6.965 -5.988 -7.508 1 94.38 15 THR B N 1
ATOM 844 C CA . THR B 1 15 ? 6.578 -7.297 -6.988 1 94.38 15 THR B CA 1
ATOM 845 C C . THR B 1 15 ? 5.25 -7.742 -7.594 1 94.38 15 THR B C 1
ATOM 847 O O . THR B 1 15 ? 5.105 -8.898 -8 1 94.38 15 THR B O 1
ATOM 850 N N . PHE B 1 16 ? 4.273 -6.82 -7.676 1 93.44 16 PHE B N 1
ATOM 851 C CA . PHE B 1 16 ? 2.965 -7.086 -8.266 1 93.44 16 PHE B CA 1
ATOM 852 C C . PHE B 1 16 ? 3.109 -7.535 -9.719 1 93.44 16 PHE B C 1
ATOM 854 O O . PHE B 1 16 ? 2.529 -8.547 -10.117 1 93.44 16 PHE B O 1
ATOM 861 N N . HIS B 1 17 ? 3.92 -6.844 -10.43 1 89.94 17 HIS B N 1
ATOM 862 C CA . HIS B 1 17 ? 4.109 -7.109 -11.852 1 89.94 17 HIS B CA 1
ATOM 863 C C . HIS B 1 17 ? 4.852 -8.43 -12.07 1 89.94 17 HIS B C 1
ATOM 865 O O . HIS B 1 17 ? 4.637 -9.102 -13.078 1 89.94 17 HIS B O 1
ATOM 871 N N . LYS B 1 18 ? 5.785 -8.727 -11.133 1 92 18 LYS B N 1
ATOM 872 C CA . LYS B 1 18 ? 6.582 -9.945 -11.203 1 92 18 LYS B CA 1
ATOM 873 C C . LYS B 1 18 ? 5.695 -11.188 -11.188 1 92 18 LYS B C 1
AT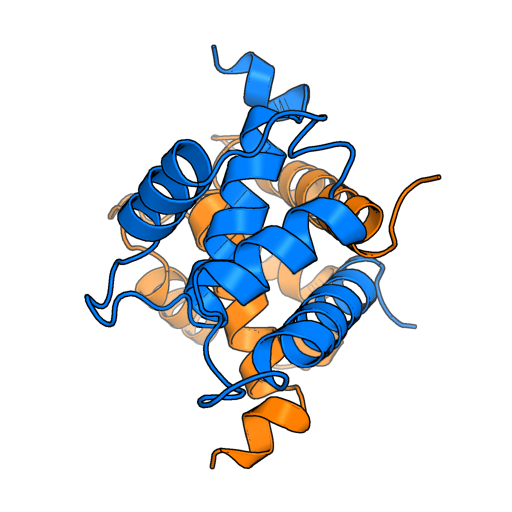OM 875 O O . LYS B 1 18 ? 5.965 -12.164 -11.891 1 92 18 LYS B O 1
ATOM 880 N N . TYR B 1 19 ? 4.586 -11.094 -10.461 1 92.38 19 TYR B N 1
ATOM 881 C CA . TYR B 1 19 ? 3.715 -12.25 -10.281 1 92.38 19 TYR B CA 1
ATOM 882 C C . TYR B 1 19 ? 2.441 -12.109 -11.109 1 92.38 19 TYR B C 1
ATOM 884 O O . TYR B 1 19 ? 1.864 -13.102 -11.547 1 92.38 19 TYR B O 1
ATOM 892 N N . SER B 1 20 ? 1.826 -10.953 -11.312 1 89.38 20 SER B N 1
ATOM 893 C CA . SER B 1 20 ? 0.588 -10.688 -12.039 1 89.38 20 SER B CA 1
ATOM 894 C C . SER B 1 20 ? 0.734 -11.008 -13.523 1 89.38 20 SER B C 1
ATOM 896 O O . SER B 1 20 ? -0.253 -11.305 -14.195 1 89.38 20 SER B O 1
ATOM 898 N N . GLY B 1 21 ? 1.941 -10.914 -14.102 1 82.5 21 GLY B N 1
ATOM 899 C CA . GLY B 1 21 ? 2.17 -11.125 -15.516 1 82.5 21 GLY B CA 1
ATOM 900 C C . GLY B 1 21 ? 2.51 -12.562 -15.859 1 82.5 21 GLY B C 1
ATOM 901 O O . GLY B 1 21 ? 3.037 -12.844 -16.938 1 82.5 21 GLY B O 1
ATOM 902 N N . GLN B 1 22 ? 2.178 -13.445 -14.781 1 83.69 22 GLN B N 1
ATOM 903 C CA . GLN B 1 22 ? 2.553 -14.836 -15.039 1 83.69 22 GLN B CA 1
ATOM 904 C C . GLN B 1 22 ? 1.546 -15.516 -15.961 1 83.69 22 GLN B C 1
ATOM 906 O O . GLN B 1 22 ? 1.931 -16.203 -16.906 1 83.69 22 GLN B O 1
ATOM 911 N N . GLU B 1 23 ? 0.192 -15.297 -15.531 1 76.38 23 GLU B N 1
ATOM 912 C CA . GLU B 1 23 ? -0.866 -15.891 -16.344 1 76.38 23 GLU B CA 1
ATOM 913 C C . GLU B 1 23 ? -1.954 -14.875 -16.672 1 76.38 23 GLU B C 1
ATOM 915 O O . GLU B 1 23 ? -2.512 -14.242 -15.766 1 76.38 23 GLU B O 1
ATOM 920 N N . GLY B 1 24 ? -2.199 -14.656 -17.859 1 75.88 24 GLY B N 1
ATOM 921 C CA . GLY B 1 24 ? -3.408 -13.922 -18.203 1 75.88 24 GLY B CA 1
ATOM 922 C C . GLY B 1 24 ? -3.225 -12.414 -18.172 1 75.88 24 GLY B C 1
ATOM 923 O O . GLY B 1 24 ? -2.352 -11.875 -18.859 1 75.88 24 GLY B O 1
ATOM 924 N N . ASP B 1 25 ? -4.051 -11.656 -17.094 1 80.44 25 ASP B N 1
ATOM 925 C CA . ASP B 1 25 ? -4.113 -10.203 -16.953 1 80.44 25 ASP B CA 1
ATOM 926 C C . ASP B 1 25 ? -2.963 -9.688 -16.094 1 80.44 25 ASP B C 1
ATOM 928 O O . ASP B 1 25 ? -2.807 -10.094 -14.945 1 80.44 25 ASP B O 1
ATOM 932 N N . LYS B 1 26 ? -2.002 -8.938 -16.672 1 86.12 26 LYS B N 1
ATOM 933 C CA . LYS B 1 26 ? -0.839 -8.383 -15.984 1 86.12 26 LYS B CA 1
ATOM 934 C C . LYS B 1 26 ? -1.251 -7.305 -14.984 1 86.12 26 LYS B C 1
ATOM 936 O O . LYS B 1 26 ? -0.439 -6.863 -14.172 1 86.12 26 LYS B O 1
ATOM 941 N N . PHE B 1 27 ? -2.498 -6.875 -15.047 1 87.75 27 PHE B N 1
ATOM 942 C CA . PHE B 1 27 ? -2.977 -5.809 -14.172 1 87.75 27 PHE B CA 1
ATOM 943 C C . PHE B 1 27 ? -3.809 -6.375 -13.031 1 87.75 27 PHE B C 1
ATOM 945 O O . PHE B 1 27 ? -4.277 -5.629 -12.164 1 87.75 27 PHE B O 1
ATOM 952 N N . LYS B 1 28 ? -3.914 -7.691 -13.016 1 89 28 LYS B N 1
ATOM 953 C CA . LYS B 1 28 ? -4.688 -8.375 -11.977 1 89 28 LYS B CA 1
ATOM 954 C C . LYS B 1 28 ? -3.975 -9.633 -11.508 1 89 28 LYS B C 1
ATOM 956 O O . LYS B 1 28 ? -3.312 -10.312 -12.289 1 89 28 LYS B O 1
ATOM 961 N N . LEU B 1 29 ? -4.039 -9.93 -10.195 1 93.5 29 LEU B N 1
ATOM 962 C CA . LEU B 1 29 ? -3.453 -11.125 -9.609 1 93.5 29 LEU B CA 1
ATOM 963 C C . LEU B 1 29 ? -4.512 -12.211 -9.422 1 93.5 29 LEU B C 1
ATOM 965 O O . LEU B 1 29 ? -5.605 -11.93 -8.922 1 93.5 29 LEU B O 1
ATOM 969 N N . SER B 1 30 ? -4.203 -13.391 -10.016 1 92.5 30 SER B N 1
ATOM 970 C CA . SER B 1 30 ? -5.094 -14.523 -9.789 1 92.5 30 SER B CA 1
ATOM 971 C C . SER B 1 30 ? -4.824 -15.18 -8.438 1 92.5 30 SER B C 1
ATOM 973 O O . SER B 1 30 ? -3.881 -14.797 -7.738 1 92.5 30 SER B O 1
ATOM 975 N N . LYS B 1 31 ? -5.676 -16.125 -8.055 1 91.75 31 LYS B N 1
ATOM 976 C CA . LYS B 1 31 ? -5.527 -16.828 -6.785 1 91.75 31 LYS B CA 1
ATOM 977 C C . LYS B 1 31 ? -4.148 -17.484 -6.676 1 91.75 31 LYS B C 1
ATOM 979 O O . LYS B 1 31 ? -3.477 -17.359 -5.648 1 91.75 31 LYS B O 1
ATOM 984 N N . ALA B 1 32 ? -3.752 -18.188 -7.789 1 92.19 32 ALA B N 1
ATOM 985 C CA . ALA B 1 32 ? -2.473 -18.891 -7.812 1 92.19 32 ALA B CA 1
ATOM 986 C C . ALA B 1 32 ? -1.307 -17.906 -7.707 1 92.19 32 ALA B C 1
ATOM 988 O O . ALA B 1 32 ? -0.337 -18.156 -6.988 1 92.19 32 ALA B O 1
ATOM 989 N N . GLU B 1 33 ? -1.405 -16.781 -8.391 1 95.56 33 GLU B N 1
ATOM 990 C CA . GLU B 1 33 ? -0.356 -15.773 -8.383 1 95.56 33 GLU B CA 1
ATOM 991 C C . GLU B 1 33 ? -0.232 -15.117 -7.008 1 95.56 33 GLU B C 1
ATOM 993 O O . GLU B 1 33 ? 0.877 -14.859 -6.535 1 95.56 33 GLU B O 1
ATOM 998 N N . MET B 1 34 ? -1.438 -14.859 -6.41 1 93.19 34 MET B N 1
ATOM 999 C CA . MET B 1 34 ? -1.448 -14.281 -5.07 1 93.19 34 MET B CA 1
ATOM 1000 C C . MET B 1 34 ? -0.771 -15.219 -4.07 1 93.19 34 MET B C 1
ATOM 1002 O O . MET B 1 34 ? 0.035 -14.773 -3.25 1 93.19 34 MET B O 1
ATOM 1006 N N . LYS B 1 35 ? -1.113 -16.438 -4.156 1 92.81 35 LYS B N 1
ATOM 1007 C CA . LYS B 1 35 ? -0.527 -17.453 -3.285 1 92.81 35 LYS B CA 1
ATOM 1008 C C . LYS B 1 35 ? 0.993 -17.469 -3.418 1 92.81 35 LYS B C 1
ATOM 1010 O O . LYS B 1 35 ? 1.708 -17.5 -2.414 1 92.81 35 LYS B O 1
ATOM 1015 N N . GLU B 1 36 ? 1.459 -17.5 -4.633 1 92.12 36 GLU B N 1
ATOM 1016 C CA . GLU B 1 36 ? 2.895 -17.531 -4.902 1 92.12 36 GLU B CA 1
ATOM 1017 C C . GLU B 1 36 ? 3.58 -16.281 -4.359 1 92.12 36 GLU B C 1
ATOM 1019 O O . GLU B 1 36 ? 4.652 -16.375 -3.754 1 92.12 36 GLU B O 1
ATOM 1024 N N . LEU B 1 37 ? 2.939 -15.109 -4.602 1 93.31 37 LEU B N 1
ATOM 1025 C CA . LEU B 1 37 ? 3.457 -13.836 -4.117 1 93.31 37 LEU B CA 1
ATOM 1026 C C . LEU B 1 37 ? 3.582 -13.844 -2.596 1 93.31 37 LEU B C 1
ATOM 1028 O O . LEU B 1 37 ? 4.617 -13.461 -2.051 1 93.31 37 LEU B O 1
ATOM 1032 N N . LEU B 1 38 ? 2.576 -14.328 -1.91 1 92.12 38 LEU B N 1
ATOM 1033 C CA . LEU B 1 38 ? 2.564 -14.375 -0.453 1 92.12 38 LEU B CA 1
ATOM 1034 C C . LEU B 1 38 ? 3.645 -15.32 0.066 1 92.12 38 LEU B C 1
ATOM 1036 O O . LEU B 1 38 ? 4.383 -14.977 0.992 1 92.12 38 LEU B O 1
ATOM 1040 N N . HIS B 1 39 ? 3.771 -16.5 -0.561 1 89.88 39 HIS B N 1
ATOM 1041 C CA . HIS B 1 39 ? 4.719 -17.531 -0.128 1 89.88 39 HIS B CA 1
ATOM 1042 C C . HIS B 1 39 ? 6.156 -17.094 -0.385 1 89.88 39 HIS B C 1
ATOM 1044 O O . HIS B 1 39 ? 7.051 -17.391 0.408 1 89.88 39 HIS B O 1
ATOM 1050 N N . LYS B 1 40 ? 6.348 -16.344 -1.468 1 90.88 40 LYS B N 1
ATOM 1051 C CA . LYS B 1 40 ? 7.695 -15.961 -1.875 1 90.88 40 LYS B CA 1
ATOM 1052 C C . LYS B 1 40 ? 8.078 -14.609 -1.28 1 90.88 40 LYS B C 1
ATOM 1054 O O . LYS B 1 40 ? 9.219 -14.414 -0.847 1 90.88 40 LYS B O 1
ATOM 1059 N N . GLU B 1 41 ? 7.121 -13.648 -1.287 1 93.38 41 GLU B N 1
ATOM 1060 C CA . GLU B 1 41 ? 7.422 -12.266 -0.917 1 93.38 41 GLU B CA 1
ATOM 1061 C C . GLU B 1 41 ? 7.082 -12 0.546 1 93.38 41 GLU B C 1
ATOM 1063 O O . GLU B 1 41 ? 7.719 -11.172 1.197 1 93.38 41 GLU B O 1
ATOM 1068 N N . LEU B 1 42 ? 6.055 -12.578 1.02 1 90 42 LEU B N 1
ATOM 1069 C CA . LEU B 1 42 ? 5.617 -12.359 2.395 1 90 42 LEU B CA 1
ATOM 1070 C C . LEU B 1 42 ? 5.551 -13.672 3.162 1 90 42 LEU B C 1
ATOM 1072 O O . LEU B 1 42 ? 4.512 -14.016 3.725 1 90 42 LEU B O 1
ATOM 1076 N N . PRO B 1 43 ? 6.613 -14.352 3.24 1 85.25 43 PRO B N 1
ATOM 1077 C CA . PRO B 1 43 ? 6.605 -15.617 3.973 1 85.25 43 PRO B CA 1
ATOM 1078 C C . PRO B 1 43 ? 6.391 -15.43 5.473 1 85.25 43 PRO B C 1
ATOM 1080 O O . PRO B 1 43 ? 5.898 -16.344 6.148 1 85.25 43 PRO B O 1
ATOM 1083 N N . SER B 1 44 ? 6.789 -14.266 5.938 1 83.06 44 SER B N 1
ATOM 1084 C CA . SER B 1 44 ? 6.652 -13.961 7.359 1 83.06 44 SER B CA 1
ATOM 1085 C C . SER B 1 44 ? 5.203 -13.648 7.723 1 83.06 44 SER B C 1
ATOM 1087 O O . SER B 1 44 ? 4.781 -13.875 8.859 1 83.06 44 SER B O 1
ATOM 1089 N N . PHE B 1 45 ? 4.504 -13.062 6.805 1 77.81 45 PHE B N 1
ATOM 1090 C CA . PHE B 1 45 ? 3.127 -12.648 7.047 1 77.81 45 PHE B CA 1
ATOM 1091 C C . PHE B 1 45 ? 2.178 -13.836 6.906 1 77.81 45 PHE B C 1
ATOM 1093 O O . PHE B 1 45 ? 1.239 -13.984 7.691 1 77.81 45 PHE B O 1
ATOM 1100 N N . VAL B 1 46 ? 2.289 -14.539 5.75 1 72.75 46 VAL B N 1
ATOM 1101 C CA . VAL B 1 46 ? 1.403 -15.664 5.488 1 72.75 46 VAL B CA 1
ATOM 1102 C C . VAL B 1 46 ? 1.809 -16.859 6.359 1 72.75 46 VAL B C 1
ATOM 1104 O O . VAL B 1 46 ? 0.979 -17.703 6.68 1 72.75 46 VAL B O 1
ATOM 1107 N N . GLY B 1 47 ? 2.785 -16.656 7.062 1 71.75 47 GLY B N 1
ATOM 1108 C CA . GLY B 1 47 ? 3.271 -17.812 7.801 1 71.75 47 GLY B CA 1
ATOM 1109 C C . GLY B 1 47 ? 3.281 -19.094 6.977 1 71.75 47 GLY B C 1
ATOM 1110 O O . GLY B 1 47 ? 3.039 -19.062 5.77 1 71.75 47 GLY B O 1
ATOM 1111 N N . GLY B 1 48 ? 3.531 -20.25 7.355 1 67.19 48 GLY B N 1
ATOM 1112 C CA . GLY B 1 48 ? 3.631 -21.562 6.715 1 67.19 48 GLY B CA 1
ATOM 1113 C C . GLY B 1 48 ? 2.295 -22.078 6.219 1 67.19 48 GLY B C 1
ATOM 1114 O O . GLY B 1 48 ? 2.238 -23.109 5.551 1 67.19 48 GLY B O 1
ATOM 1115 N N . GLU B 1 49 ? 1.195 -21.312 6.555 1 70.38 49 GLU B N 1
ATOM 1116 C CA . GLU B 1 49 ? -0.063 -22.031 6.391 1 70.38 49 GLU B CA 1
ATOM 1117 C C . GLU B 1 49 ? -0.983 -21.312 5.402 1 70.38 49 GLU B C 1
ATOM 1119 O O . GLU B 1 49 ? -2.164 -21.656 5.293 1 70.38 49 GLU B O 1
ATOM 1124 N N . VAL B 1 50 ? -0.51 -20.375 4.492 1 75.94 50 VAL B N 1
ATOM 1125 C CA . VAL B 1 50 ? -1.571 -19.828 3.654 1 75.94 50 VAL B CA 1
ATOM 1126 C C . VAL B 1 50 ? -2.057 -20.891 2.672 1 75.94 50 VAL B C 1
ATOM 1128 O O . VAL B 1 50 ? -1.271 -21.422 1.886 1 75.94 50 VAL B O 1
ATOM 1131 N N . ASP B 1 51 ? -3.254 -21.531 3.031 1 82 51 ASP B N 1
ATOM 1132 C CA . ASP B 1 51 ? -3.822 -22.562 2.172 1 82 51 ASP B CA 1
ATOM 1133 C C . ASP B 1 51 ? -4.758 -21.953 1.129 1 82 51 ASP B C 1
ATOM 1135 O O . ASP B 1 51 ? -5.109 -20.781 1.214 1 82 51 ASP B O 1
ATOM 1139 N N . GLU B 1 52 ? -5.141 -22.797 0.184 1 87.06 52 GLU B N 1
ATOM 1140 C CA . GLU B 1 52 ? -6.07 -22.375 -0.862 1 87.06 52 GLU B CA 1
ATOM 1141 C C . GLU B 1 52 ? -7.348 -21.797 -0.264 1 87.06 52 GLU B C 1
ATOM 1143 O O . GLU B 1 52 ? -7.922 -20.844 -0.813 1 87.06 52 GLU B O 1
ATOM 1148 N N . GLU B 1 53 ? -7.73 -22.312 0.825 1 87.62 53 GLU B N 1
ATOM 1149 C CA . GLU B 1 53 ? -8.938 -21.844 1.503 1 87.62 53 GLU B CA 1
ATOM 1150 C C . GLU B 1 53 ? -8.734 -20.453 2.094 1 87.62 53 GLU B C 1
ATOM 1152 O O . GLU B 1 53 ? -9.617 -19.594 1.993 1 87.62 53 GLU B O 1
ATOM 1157 N N . GLY B 1 54 ? -7.559 -20.281 2.666 1 84.25 54 GLY B N 1
ATOM 1158 C CA . GLY B 1 54 ? -7.199 -18.969 3.184 1 84.25 54 GLY B CA 1
ATOM 1159 C C . GLY B 1 54 ? -7.059 -17.922 2.098 1 84.25 54 GLY B C 1
ATOM 1160 O O . GLY B 1 54 ? -7.52 -16.781 2.26 1 84.25 54 GLY B O 1
ATOM 1161 N N . LEU B 1 55 ? -6.457 -18.297 1.097 1 89.81 55 LEU B N 1
ATOM 1162 C CA . LEU B 1 55 ? -6.273 -17.422 -0.052 1 89.81 55 LEU B CA 1
ATOM 1163 C C . LEU B 1 55 ? -7.617 -17.016 -0.644 1 89.81 55 LEU B C 1
ATOM 1165 O O . LEU B 1 55 ? -7.824 -15.844 -0.98 1 89.81 55 LEU B O 1
ATOM 1169 N N . LYS B 1 56 ? -8.508 -18.062 -0.795 1 87.88 56 LYS B N 1
ATOM 1170 C CA . LYS B 1 56 ? -9.852 -17.828 -1.325 1 87.88 56 LYS B CA 1
ATOM 1171 C C . LYS B 1 56 ? -10.602 -16.797 -0.478 1 87.88 56 LYS B C 1
ATOM 1173 O O . LYS B 1 56 ? -11.266 -15.914 -1.015 1 87.88 56 LYS B O 1
ATOM 1178 N N . LYS B 1 57 ? -10.453 -16.906 0.799 1 87.25 57 LYS B N 1
ATOM 1179 C CA . LYS B 1 57 ? -11.094 -15.977 1.723 1 87.25 57 LYS B CA 1
ATOM 1180 C C . LYS B 1 57 ? -10.516 -14.57 1.571 1 87.25 57 LYS B C 1
ATOM 1182 O O . LYS B 1 57 ? -11.258 -13.586 1.542 1 87.25 57 LYS B O 1
ATOM 1187 N N . LEU B 1 58 ? -9.211 -14.586 1.508 1 86 58 LEU B N 1
ATOM 1188 C CA . LEU B 1 58 ? -8.5 -13.32 1.332 1 86 58 LEU B CA 1
ATOM 1189 C C . LEU B 1 58 ? -8.922 -12.641 0.034 1 86 58 LEU B C 1
ATOM 1191 O O . LEU B 1 58 ? -9.242 -11.445 0.029 1 86 58 LEU B O 1
ATOM 1195 N N . MET B 1 59 ? -8.922 -13.391 -1.064 1 87.94 59 MET B N 1
ATOM 1196 C CA . MET B 1 59 ? -9.305 -12.875 -2.379 1 87.94 59 MET B CA 1
ATOM 1197 C C . MET B 1 59 ? -10.766 -12.445 -2.393 1 87.94 59 MET B C 1
ATOM 1199 O O . MET B 1 59 ? -11.117 -11.438 -3.02 1 87.94 59 MET B O 1
ATOM 1203 N N . GLY B 1 60 ? -11.523 -13.258 -1.676 1 88.12 60 GLY B N 1
ATOM 1204 C CA . GLY B 1 60 ? -12.938 -12.953 -1.583 1 88.12 60 GLY B CA 1
ATOM 1205 C C . GLY B 1 60 ? -13.227 -11.672 -0.833 1 88.12 60 GLY B C 1
ATOM 1206 O O . GLY B 1 60 ? -14.164 -10.945 -1.169 1 88.12 60 GLY B O 1
ATOM 1207 N N . ASP B 1 61 ? -12.312 -11.398 0.208 1 84.19 61 ASP B N 1
ATOM 1208 C CA . ASP B 1 61 ? -12.438 -10.164 0.986 1 84.19 61 ASP B CA 1
ATOM 1209 C C . ASP B 1 61 ? -12.031 -8.945 0.16 1 84.19 61 ASP B C 1
ATOM 1211 O O . ASP B 1 61 ? -12.57 -7.855 0.348 1 84.19 61 ASP B O 1
ATOM 1215 N N . LEU B 1 62 ? -11.016 -9.234 -0.725 1 81.75 62 LEU B N 1
ATO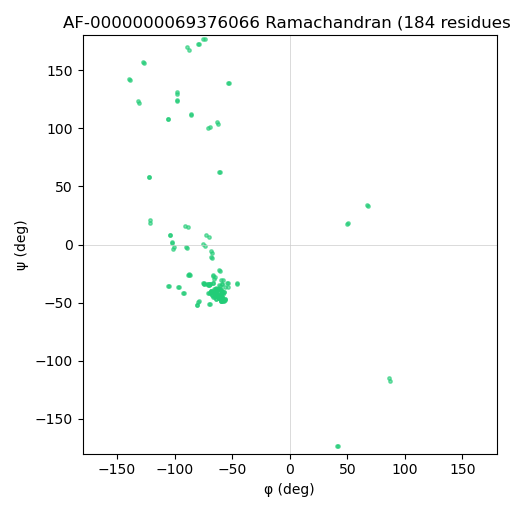M 1216 C CA . LEU B 1 62 ? -10.477 -8.164 -1.554 1 81.75 62 LEU B CA 1
ATOM 1217 C C . LEU B 1 62 ? -11.266 -8.023 -2.848 1 81.75 62 LEU B C 1
ATOM 1219 O O . LEU B 1 62 ? -11.266 -6.953 -3.469 1 81.75 62 LEU B O 1
ATOM 1223 N N . ASP B 1 63 ? -11.93 -9.258 -3.289 1 82.69 63 ASP B N 1
ATOM 1224 C CA . ASP B 1 63 ? -12.695 -9.305 -4.531 1 82.69 63 ASP B CA 1
ATOM 1225 C C . ASP B 1 63 ? -13.859 -8.312 -4.504 1 82.69 63 ASP B C 1
ATOM 1227 O O . ASP B 1 63 ? -15.023 -8.719 -4.527 1 82.69 63 ASP B O 1
ATOM 1231 N N . GLU B 1 64 ? -13.344 -6.98 -4.398 1 72.5 64 GLU B N 1
ATOM 1232 C CA . GLU B 1 64 ? -14.375 -5.945 -4.379 1 72.5 64 GLU B CA 1
ATOM 1233 C C . GLU B 1 64 ? -15.031 -5.801 -5.75 1 72.5 64 GLU B C 1
ATOM 1235 O O . GLU B 1 64 ? -16.219 -5.492 -5.84 1 72.5 64 GLU B O 1
ATOM 1240 N N . ASN B 1 65 ? -14.352 -5.965 -6.883 1 69.31 65 ASN B N 1
ATOM 1241 C CA . ASN B 1 65 ? -14.852 -5.746 -8.234 1 69.31 65 ASN B CA 1
ATOM 1242 C C . ASN B 1 65 ? -15.461 -7.016 -8.82 1 69.31 65 ASN B C 1
ATOM 1244 O O . ASN B 1 65 ? -15.953 -7.012 -9.953 1 69.31 65 ASN B O 1
ATOM 1248 N N . SER B 1 66 ? -15.492 -8.18 -8.188 1 77.44 66 SER B N 1
ATOM 1249 C CA . SER B 1 66 ? -16.109 -9.438 -8.586 1 77.44 66 SER B CA 1
ATOM 1250 C C . SER B 1 66 ? -15.406 -10.039 -9.797 1 77.44 66 SER B C 1
ATOM 1252 O O . SER B 1 66 ? -16.062 -10.531 -10.719 1 77.44 66 SER B O 1
ATOM 1254 N N . ASP B 1 67 ? -14.305 -10.023 -10.117 1 78.56 67 ASP B N 1
ATOM 1255 C CA . ASP B 1 67 ? -13.539 -10.602 -11.219 1 78.56 67 ASP B CA 1
ATOM 1256 C C . ASP B 1 67 ? -12.734 -11.812 -10.75 1 78.56 67 ASP B C 1
ATOM 1258 O O . ASP B 1 67 ? -12.141 -12.523 -11.555 1 78.56 67 ASP B O 1
ATOM 1262 N N . GLN B 1 68 ? -13.016 -12.18 -9.531 1 82.31 68 GLN B N 1
ATOM 1263 C CA . GLN B 1 68 ? -12.297 -13.289 -8.914 1 82.31 68 GLN B CA 1
ATOM 1264 C C . GLN B 1 68 ? -10.789 -13.117 -9.055 1 82.31 68 GLN B C 1
ATOM 1266 O O . GLN B 1 68 ? -10.047 -14.102 -9.133 1 82.31 68 GLN B O 1
ATOM 1271 N N . GLN B 1 69 ? -10.281 -11.984 -9.32 1 89.44 69 GLN B N 1
ATOM 1272 C CA . GLN B 1 69 ? -8.875 -11.617 -9.414 1 89.44 69 GLN B CA 1
ATOM 1273 C C . GLN B 1 69 ? -8.562 -10.406 -8.539 1 89.44 69 GLN B C 1
ATOM 1275 O O . GLN B 1 69 ? -9.469 -9.719 -8.07 1 89.44 69 GLN B O 1
ATOM 1280 N N . VAL B 1 70 ? -7.406 -10.273 -8.203 1 92.56 70 VAL B N 1
ATOM 1281 C CA . VAL B 1 70 ? -6.973 -9.172 -7.348 1 92.56 70 VAL B CA 1
ATOM 1282 C C . VAL B 1 70 ? -6.219 -8.141 -8.18 1 92.56 70 VAL B C 1
ATOM 1284 O O . VAL B 1 70 ? -5.168 -8.445 -8.75 1 92.56 70 VAL B O 1
ATOM 1287 N N . ASP B 1 71 ? -6.875 -6.914 -8.438 1 89.94 71 ASP B N 1
ATOM 1288 C CA . ASP B 1 71 ? -6.184 -5.859 -9.164 1 89.94 71 ASP B CA 1
ATOM 1289 C C . ASP B 1 71 ? -5.125 -5.188 -8.297 1 89.94 71 ASP B C 1
ATOM 1291 O O . ASP B 1 71 ? -5.012 -5.488 -7.105 1 89.94 71 ASP B O 1
ATOM 1295 N N . PHE B 1 72 ? -4.406 -4.289 -8.836 1 91.81 72 PHE B N 1
ATOM 1296 C CA . PHE B 1 72 ? -3.324 -3.633 -8.109 1 91.81 72 PHE B CA 1
ATOM 1297 C C . PHE B 1 72 ? -3.854 -2.916 -6.875 1 91.81 72 PHE B C 1
ATOM 1299 O O . PHE B 1 72 ? -3.232 -2.961 -5.812 1 91.81 72 PHE B O 1
ATOM 1306 N N . GLN B 1 73 ? -4.98 -2.305 -7.043 1 88.94 73 GLN B N 1
ATOM 1307 C CA . GLN B 1 73 ? -5.59 -1.57 -5.938 1 88.94 73 GLN B CA 1
ATOM 1308 C C . GLN B 1 73 ? -5.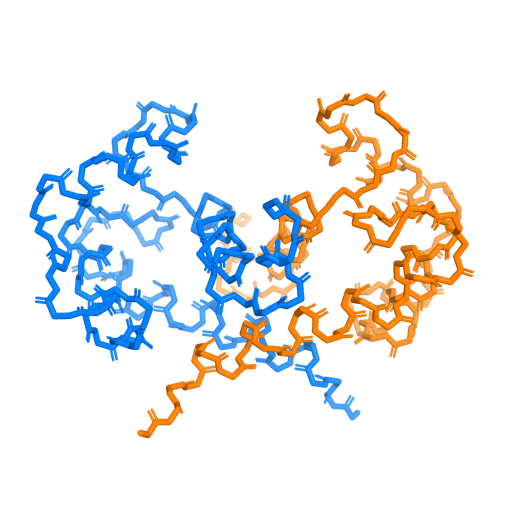988 -2.512 -4.805 1 88.94 73 GLN B C 1
ATOM 1310 O O . GLN B 1 73 ? -5.758 -2.209 -3.631 1 88.94 73 GLN B O 1
ATOM 1315 N N . GLU B 1 74 ? -6.586 -3.613 -5.16 1 92.75 74 GLU B N 1
ATOM 1316 C CA . GLU B 1 74 ? -6.973 -4.609 -4.164 1 92.75 74 GLU B CA 1
ATOM 1317 C C . GLU B 1 74 ? -5.746 -5.23 -3.5 1 92.75 74 GLU B C 1
ATOM 1319 O O . GLU B 1 74 ? -5.766 -5.516 -2.301 1 92.75 74 GLU B O 1
ATOM 1324 N N . TYR B 1 75 ? -4.754 -5.422 -4.383 1 93.19 75 TYR B N 1
ATOM 1325 C CA . TYR B 1 75 ? -3.479 -5.934 -3.889 1 93.19 75 TYR B CA 1
ATOM 1326 C C . TYR B 1 75 ? -2.896 -5.008 -2.826 1 93.19 75 TYR B C 1
ATOM 1328 O O . TYR B 1 75 ? -2.434 -5.469 -1.78 1 93.19 75 TYR B O 1
ATOM 1336 N N . ALA B 1 76 ? -2.992 -3.773 -3.092 1 93.75 76 ALA B N 1
ATOM 1337 C CA . ALA B 1 76 ? -2.467 -2.783 -2.154 1 93.75 76 ALA B CA 1
ATOM 1338 C C . ALA B 1 76 ? -3.242 -2.803 -0.841 1 93.75 76 ALA B C 1
ATOM 1340 O O . ALA B 1 76 ? -2.654 -2.691 0.237 1 93.75 76 ALA B O 1
ATOM 1341 N N . VAL B 1 77 ? -4.586 -2.939 -0.899 1 90.12 77 VAL B N 1
ATOM 1342 C CA . VAL B 1 77 ? -5.434 -2.996 0.286 1 90.12 77 VAL B CA 1
ATOM 1343 C C . VAL B 1 77 ? -5.098 -4.238 1.105 1 90.12 77 VAL B C 1
ATOM 1345 O O . VAL B 1 77 ? -5.062 -4.188 2.336 1 90.12 77 VAL B O 1
ATOM 1348 N N . PHE B 1 78 ? -4.816 -5.367 0.388 1 90.44 78 PHE B N 1
ATOM 1349 C CA . PHE B 1 78 ? -4.426 -6.617 1.028 1 90.44 78 PHE B CA 1
ATOM 1350 C C . PHE B 1 78 ? -3.156 -6.43 1.851 1 90.44 78 PHE B C 1
ATOM 1352 O O . PHE B 1 78 ? -3.092 -6.852 3.008 1 90.44 78 PHE B O 1
ATOM 1359 N N . LEU B 1 79 ? -2.15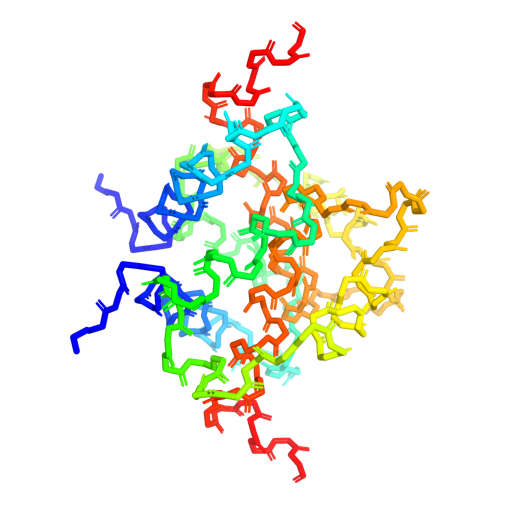8 -5.793 1.213 1 93.06 79 LEU B N 1
ATOM 1360 C CA . LEU B 1 79 ? -0.879 -5.566 1.878 1 93.06 79 LEU B CA 1
ATOM 1361 C C . LEU B 1 79 ? -1.062 -4.707 3.125 1 93.06 79 LEU B C 1
ATOM 1363 O O . LEU B 1 79 ? -0.426 -4.953 4.152 1 93.06 79 LEU B O 1
ATOM 1367 N N . ALA B 1 80 ? -2.014 -3.734 3.055 1 90.81 80 ALA B N 1
ATOM 1368 C CA . ALA B 1 80 ? -2.301 -2.867 4.195 1 90.81 80 ALA B CA 1
ATOM 1369 C C . ALA B 1 80 ? -2.957 -3.65 5.328 1 90.81 80 ALA B C 1
ATOM 1371 O O . ALA B 1 80 ? -2.605 -3.475 6.496 1 90.81 80 ALA B O 1
ATOM 1372 N N . LEU B 1 81 ? -3.896 -4.559 4.988 1 84.31 81 LEU B N 1
ATOM 1373 C CA . LEU B 1 81 ? -4.645 -5.332 5.973 1 84.31 81 LEU B CA 1
ATOM 1374 C C . LEU B 1 81 ? -3.717 -6.254 6.758 1 84.31 81 LEU B C 1
ATOM 1376 O O . LEU B 1 81 ? -3.789 -6.316 7.984 1 84.31 81 LEU B O 1
ATOM 1380 N N . ILE B 1 82 ? -2.844 -6.961 5.977 1 86.62 82 ILE B N 1
ATOM 1381 C CA . ILE B 1 82 ? -1.957 -7.91 6.641 1 86.62 82 ILE B CA 1
ATOM 1382 C C . ILE B 1 82 ? -0.949 -7.156 7.508 1 86.62 82 ILE B C 1
ATOM 1384 O O . ILE B 1 82 ? -0.549 -7.637 8.57 1 86.62 82 ILE B O 1
ATOM 1388 N N . THR B 1 83 ? -0.432 -5.988 6.934 1 87.19 83 THR B N 1
ATOM 1389 C CA . THR B 1 83 ? 0.507 -5.168 7.691 1 87.19 83 THR B CA 1
ATOM 1390 C C . THR B 1 83 ? -0.101 -4.746 9.023 1 87.19 83 THR B C 1
ATOM 1392 O O . THR B 1 83 ? 0.568 -4.785 10.062 1 87.19 83 THR B O 1
ATOM 1395 N N . MET B 1 84 ? -1.359 -4.234 9.023 1 83.88 84 MET B N 1
ATOM 1396 C CA . MET B 1 84 ? -2.07 -3.799 10.219 1 83.88 84 MET B CA 1
ATOM 1397 C C . MET B 1 84 ? -2.23 -4.953 11.211 1 83.88 84 MET B C 1
ATOM 1399 O O . MET B 1 84 ? -2.15 -4.754 12.422 1 83.88 84 MET B O 1
ATOM 1403 N N . MET B 1 85 ? -2.471 -6.148 10.758 1 80.31 85 MET B N 1
ATOM 1404 C CA . MET B 1 85 ? -2.721 -7.336 11.562 1 80.31 85 MET B CA 1
ATOM 1405 C C . MET B 1 85 ? -1.431 -7.848 12.203 1 80.31 85 MET B C 1
ATOM 1407 O O . MET B 1 85 ? -1.442 -8.344 13.328 1 80.31 85 MET B O 1
ATOM 1411 N N . CYS B 1 86 ? -0.321 -7.668 11.461 1 76.44 86 CYS B N 1
ATOM 1412 C CA . CYS B 1 86 ? 0.929 -8.242 11.938 1 76.44 86 CYS B CA 1
ATOM 1413 C C . CYS B 1 86 ? 1.804 -7.18 12.594 1 76.44 86 CYS B C 1
ATOM 1415 O O . CYS B 1 86 ? 2.881 -7.484 13.102 1 76.44 86 CYS B O 1
ATOM 1417 N N . ASN B 1 87 ? 1.313 -5.98 12.539 1 81.19 87 ASN B N 1
ATOM 1418 C CA . ASN B 1 87 ? 2.115 -4.902 13.109 1 81.19 87 ASN B CA 1
ATOM 1419 C C . ASN B 1 87 ? 1.669 -4.559 14.523 1 81.19 87 ASN B C 1
ATOM 1421 O O . ASN B 1 87 ? 0.47 -4.48 14.805 1 81.19 87 ASN B O 1
ATOM 1425 N N . ASP B 1 88 ? 2.537 -4.48 15.383 1 78.81 88 ASP B N 1
ATOM 1426 C CA . ASP B 1 88 ? 2.311 -4.23 16.812 1 78.81 88 ASP B CA 1
ATOM 1427 C C . ASP B 1 88 ? 1.527 -2.938 17.016 1 78.81 88 ASP B C 1
ATOM 1429 O O . ASP B 1 88 ? 0.787 -2.809 18 1 78.81 88 ASP B O 1
ATOM 1433 N N . PHE B 1 89 ? 1.802 -2.012 16.219 1 69.56 89 PHE B N 1
ATOM 1434 C CA . PHE B 1 89 ? 1.136 -0.721 16.344 1 69.56 89 PHE B CA 1
ATOM 1435 C C . PHE B 1 89 ? -0.376 -0.879 16.25 1 69.56 89 PHE B C 1
ATOM 1437 O O . PHE B 1 89 ? -1.12 -0.33 17.062 1 69.56 89 PHE B O 1
ATOM 1444 N N . PHE B 1 90 ? -0.812 -1.6 15.234 1 72.94 90 PHE B N 1
ATOM 1445 C CA . PHE B 1 90 ? -2.242 -1.758 15 1 72.94 90 PHE B CA 1
ATOM 1446 C C . PHE B 1 90 ? -2.793 -2.938 15.789 1 72.94 90 PHE B C 1
ATOM 1448 O O . PHE B 1 90 ? -3.998 -3.016 16.047 1 72.94 90 PHE B O 1
ATOM 1455 N N . GLN B 1 91 ? -1.928 -3.84 16.062 1 64.69 91 GLN B N 1
ATOM 1456 C CA . GLN B 1 91 ? -2.34 -4.977 16.875 1 64.69 91 GLN B CA 1
ATOM 1457 C C . GLN B 1 91 ? -2.844 -4.52 18.234 1 64.69 91 GLN B C 1
ATOM 1459 O O . GL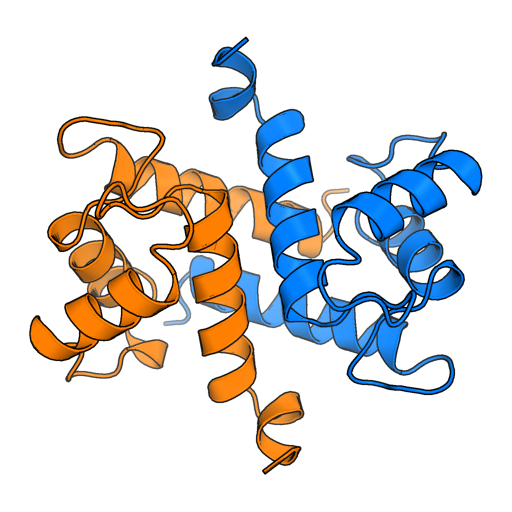N B 1 91 ? -3.678 -5.184 18.859 1 64.69 91 GLN B O 1
ATOM 1464 N N . GLY B 1 92 ? -2.193 -3.453 18.516 1 54.09 92 GLY B N 1
ATOM 1465 C CA . GLY B 1 92 ? -2.656 -2.973 19.812 1 54.09 92 GLY B CA 1
ATOM 1466 C C . GLY B 1 92 ? -4.133 -2.633 19.828 1 54.09 92 GLY B C 1
ATOM 1467 O O . GLY B 1 92 ? -4.691 -2.305 20.875 1 54.09 92 GLY B O 1
ATOM 1468 N N . PHE B 1 93 ? -4.68 -2.371 18.797 1 43.41 93 PHE B N 1
ATOM 1469 C CA . PHE B 1 93 ? -6.113 -2.098 18.75 1 43.41 93 PHE B CA 1
ATOM 1470 C C . PHE B 1 93 ? -6.914 -3.377 18.938 1 43.41 93 PHE B C 1
ATOM 1472 O O . PHE B 1 93 ? -8.148 -3.34 19.016 1 43.41 93 PHE B O 1
ATOM 1479 N N . SER B 1 94 ? -6.348 -4.473 19.266 1 33.31 94 SER B N 1
ATOM 1480 C CA . SER B 1 94 ? -7.238 -5.492 19.812 1 33.31 94 SER B CA 1
ATOM 1481 C C . SER B 1 94 ? -7.77 -5.086 21.188 1 33.31 94 SER B C 1
ATOM 1483 O O . SER B 1 94 ? -7.016 -4.605 22.031 1 33.31 94 SER B O 1
#

Foldseek 3Di:
DQPPVNVVVVCLLVLLQVQLVPDDGSQWAALVSVVVSCVPPVCVLCPPDCDSVNSQVLLVVLCPVVPNIGGSVSSVVSVVVSCLCPPPVNVVVD/DQPPVNVVVVCLLCLLQVQLVPDDGSQWAALVSVVVSCVPVVCVLCPPDCDSVNSQVLLVVLCPVVPNTGGSVSSVVSVVVSCLCPPPVNVVVD

Secondary structure (DSSP, 8-state):
---HHHHHHHHHHHHHHHHHTSSS-TTEE-HHHHHHHHHHH-HHHHGGG--HHHHHHHHHHH--SSSSSEEHHHHHHHHHHHHHHH-HHHHTT-/---HHHHHHHHHHHHHHHHHTSSS-TTEE-HHHHHHHHHHH-HHHHGGG--HHHHHHHHHHH--SSSSSEEHHHHHHHHHHHHHHH-HHHHTT-